Protein AF-A0A1D6MR73-F1 (afdb_monomer_lite)

Structure (mmCIF, N/CA/C/O backbone):
data_AF-A0A1D6MR73-F1
#
_entry.id   AF-A0A1D6MR73-F1
#
loop_
_atom_site.group_PDB
_atom_site.id
_atom_site.type_symbol
_atom_site.label_atom_id
_atom_site.label_alt_id
_atom_site.label_comp_id
_atom_site.label_asym_id
_atom_site.label_entity_id
_atom_site.label_seq_id
_atom_site.pdbx_PDB_ins_code
_atom_site.Cartn_x
_atom_site.Cartn_y
_atom_site.Cartn_z
_atom_site.occupancy
_atom_site.B_iso_or_equiv
_atom_site.auth_seq_id
_atom_site.auth_comp_id
_atom_site.auth_asym_id
_atom_site.auth_atom_id
_atom_site.pdbx_PDB_model_num
ATOM 1 N N . MET A 1 1 ? 5.081 13.825 4.886 1.00 38.56 1 MET A N 1
ATOM 2 C CA . MET A 1 1 ? 6.113 14.122 3.863 1.00 38.56 1 MET A CA 1
ATOM 3 C C . MET A 1 1 ? 7.500 14.008 4.479 1.00 38.56 1 MET A C 1
ATOM 5 O O . MET A 1 1 ? 7.941 14.925 5.162 1.00 38.56 1 MET A O 1
ATOM 9 N N . ALA A 1 2 ? 8.163 12.865 4.293 1.00 36.09 2 ALA A N 1
ATOM 10 C CA . ALA A 1 2 ? 9.578 12.736 4.625 1.00 36.09 2 ALA A CA 1
ATOM 11 C C . ALA A 1 2 ? 10.371 13.772 3.813 1.00 36.09 2 ALA A C 1
ATOM 13 O O . ALA A 1 2 ? 10.127 13.937 2.616 1.00 36.09 2 ALA A O 1
ATOM 14 N N . SER A 1 3 ? 11.263 14.500 4.481 1.00 41.66 3 SER A N 1
ATOM 15 C CA . SER A 1 3 ? 12.204 15.428 3.859 1.00 41.66 3 SER A CA 1
ATOM 16 C C . SER A 1 3 ? 12.906 14.757 2.674 1.00 41.66 3 SER A C 1
ATOM 18 O O . SER A 1 3 ? 13.174 13.554 2.696 1.00 41.66 3 SER A O 1
ATOM 20 N N . GLY A 1 4 ? 13.179 15.532 1.624 1.00 46.44 4 GLY A N 1
ATOM 21 C CA . GLY A 1 4 ? 13.651 15.071 0.312 1.00 46.44 4 GLY A CA 1
ATOM 22 C C . GLY A 1 4 ? 14.990 14.318 0.265 1.00 46.44 4 GLY A C 1
ATOM 23 O O . GLY A 1 4 ? 15.513 14.148 -0.825 1.00 46.44 4 GLY A O 1
ATOM 24 N N . GLU A 1 5 ? 15.527 13.843 1.388 1.00 53.47 5 GLU A N 1
ATOM 25 C CA . GLU A 1 5 ? 16.815 13.146 1.511 1.00 53.47 5 GLU A CA 1
ATOM 26 C C . GLU A 1 5 ? 16.676 11.610 1.580 1.00 53.47 5 GLU A C 1
ATOM 28 O O . GLU A 1 5 ? 17.612 10.876 1.260 1.00 53.47 5 GLU A O 1
ATOM 33 N N . GLY A 1 6 ? 15.507 11.084 1.967 1.00 72.25 6 GLY A N 1
ATOM 34 C CA . GLY A 1 6 ? 15.346 9.645 2.232 1.00 72.25 6 GLY A CA 1
ATOM 35 C C . GLY A 1 6 ? 15.401 8.746 0.988 1.00 72.25 6 GLY A C 1
ATOM 36 O O . GLY A 1 6 ? 15.908 7.623 1.049 1.00 72.25 6 GLY A O 1
ATOM 37 N N . TRP A 1 7 ? 14.905 9.228 -0.155 1.00 77.88 7 TRP A N 1
ATOM 38 C CA . TRP A 1 7 ? 14.838 8.447 -1.397 1.00 77.88 7 TRP A CA 1
ATOM 39 C C . TRP A 1 7 ? 16.198 8.299 -2.074 1.00 77.88 7 TRP A C 1
ATOM 41 O O . TRP A 1 7 ? 16.494 7.211 -2.559 1.00 77.88 7 TRP A O 1
ATOM 51 N N . GLU A 1 8 ? 17.066 9.313 -2.026 1.00 78.31 8 GLU A N 1
ATOM 52 C CA . GLU A 1 8 ? 18.428 9.200 -2.561 1.00 78.31 8 GLU A CA 1
ATOM 53 C C . GLU A 1 8 ? 19.224 8.118 -1.832 1.00 78.31 8 GLU A C 1
ATOM 55 O O . GLU A 1 8 ? 19.910 7.310 -2.458 1.00 78.31 8 GLU A O 1
ATOM 60 N N . ALA A 1 9 ? 19.120 8.076 -0.501 1.00 82.12 9 ALA A N 1
ATOM 61 C CA . ALA A 1 9 ? 19.766 7.054 0.312 1.00 82.12 9 ALA A CA 1
ATOM 62 C C . ALA A 1 9 ? 19.205 5.656 0.015 1.00 82.12 9 ALA A C 1
ATOM 64 O O . ALA A 1 9 ? 19.973 4.701 -0.107 1.00 82.12 9 ALA A O 1
ATOM 65 N N . ALA A 1 10 ? 17.884 5.532 -0.152 1.00 82.94 10 ALA A N 1
ATOM 66 C CA . ALA A 1 10 ? 17.251 4.268 -0.512 1.00 82.94 10 ALA A CA 1
ATOM 67 C C . ALA A 1 10 ? 17.705 3.776 -1.894 1.00 82.94 10 ALA A C 1
ATOM 69 O O . ALA A 1 10 ? 18.123 2.629 -2.028 1.00 82.94 10 ALA A O 1
ATOM 70 N N . VAL A 1 11 ? 17.696 4.649 -2.902 1.00 82.38 11 VAL A N 1
ATOM 71 C CA . VAL A 1 11 ? 18.126 4.325 -4.270 1.00 82.38 11 VAL A CA 1
ATOM 72 C C . VAL A 1 11 ? 19.608 3.990 -4.303 1.00 82.38 11 VAL A C 1
ATOM 74 O O . VAL A 1 11 ? 19.979 2.949 -4.835 1.00 82.38 11 VAL A O 1
ATOM 77 N N . ARG A 1 12 ? 20.467 4.788 -3.662 1.00 80.88 12 ARG A N 1
ATOM 78 C CA . ARG A 1 12 ? 21.903 4.492 -3.574 1.00 80.88 12 ARG A CA 1
ATOM 79 C C . ARG A 1 12 ? 22.172 3.169 -2.870 1.00 80.88 12 ARG A C 1
ATOM 81 O O . ARG A 1 12 ? 23.115 2.486 -3.230 1.00 80.88 12 ARG A O 1
ATOM 88 N N . ALA A 1 13 ? 21.369 2.777 -1.895 1.00 83.38 13 ALA A N 1
ATOM 89 C CA . ALA A 1 13 ? 21.591 1.516 -1.210 1.00 83.38 13 ALA A CA 1
ATOM 90 C C . ALA A 1 13 ? 21.051 0.294 -1.977 1.00 83.38 13 ALA A C 1
ATOM 92 O O . ALA A 1 13 ? 21.607 -0.791 -1.837 1.00 83.38 13 ALA A O 1
ATOM 93 N N . GLU A 1 14 ? 20.015 0.459 -2.804 1.00 84.06 14 GLU A N 1
ATOM 94 C CA . GLU A 1 14 ? 19.527 -0.601 -3.701 1.00 84.06 14 GLU A CA 1
ATOM 95 C C . GLU A 1 14 ? 20.356 -0.724 -4.985 1.00 84.06 14 GLU A C 1
ATOM 97 O O . GLU A 1 14 ? 20.460 -1.810 -5.555 1.00 84.06 14 GLU A O 1
ATOM 102 N N . VAL A 1 15 ? 20.947 0.380 -5.451 1.00 76.00 15 VAL A N 1
ATOM 103 C CA . VAL A 1 15 ? 21.699 0.424 -6.710 1.00 76.00 15 VAL A CA 1
ATOM 104 C C . VAL A 1 15 ? 23.217 0.440 -6.510 1.00 76.00 15 VAL A C 1
ATOM 106 O O . VAL A 1 15 ? 23.939 -0.118 -7.326 1.00 76.00 15 VAL A O 1
ATOM 109 N N . GLY A 1 16 ? 23.723 0.998 -5.410 1.00 60.69 16 GLY A N 1
ATOM 110 C CA . GLY A 1 16 ? 25.154 1.099 -5.077 1.00 60.69 16 GLY A CA 1
ATOM 111 C C . GLY A 1 16 ? 25.838 -0.232 -4.757 1.00 60.69 16 GLY A C 1
ATOM 112 O O . GLY A 1 16 ? 27.043 -0.269 -4.536 1.00 60.69 16 GLY A O 1
ATOM 113 N N . ALA A 1 17 ? 25.101 -1.344 -4.797 1.00 56.25 17 ALA A N 1
ATOM 114 C CA . ALA A 1 17 ? 25.689 -2.673 -4.934 1.00 56.25 17 ALA A CA 1
ATOM 115 C C . ALA A 1 17 ? 26.241 -2.936 -6.355 1.00 56.25 17 ALA A C 1
ATOM 117 O O . ALA A 1 17 ? 26.875 -3.966 -6.580 1.00 56.25 17 ALA A O 1
ATOM 118 N N . VAL A 1 18 ? 26.001 -2.040 -7.322 1.00 58.09 18 VAL A N 1
ATOM 119 C CA . VAL A 1 18 ? 26.356 -2.226 -8.730 1.00 58.09 18 VAL A CA 1
ATOM 120 C C . VAL A 1 18 ? 27.246 -1.084 -9.235 1.00 58.09 18 VAL A C 1
ATOM 122 O O . VAL A 1 18 ? 26.826 0.066 -9.330 1.00 58.09 18 VAL A O 1
ATOM 125 N N . ALA A 1 19 ? 28.484 -1.427 -9.603 1.00 61.34 19 ALA A N 1
ATOM 126 C CA . ALA A 1 19 ? 29.561 -0.486 -9.938 1.00 61.34 19 ALA A CA 1
ATOM 127 C C . ALA A 1 19 ? 29.253 0.499 -11.089 1.00 61.34 19 ALA A C 1
ATOM 129 O O . ALA A 1 19 ? 29.906 1.531 -11.197 1.00 61.34 19 ALA A O 1
ATOM 130 N N . TRP A 1 20 ? 28.261 0.214 -11.940 1.00 69.25 20 TRP A N 1
ATOM 131 C CA . TRP A 1 20 ? 27.930 1.053 -13.098 1.00 69.25 20 TRP A CA 1
ATOM 132 C C . TRP A 1 20 ? 27.131 2.322 -12.756 1.00 69.25 20 TRP A C 1
ATOM 134 O O . TRP A 1 20 ? 27.053 3.211 -13.594 1.00 69.25 20 TRP A O 1
ATOM 144 N N . TRP A 1 21 ? 26.515 2.427 -11.570 1.00 71.88 21 TRP A N 1
ATOM 145 C CA . TRP A 1 21 ? 25.621 3.553 -11.236 1.00 71.88 21 TRP A CA 1
ATOM 146 C C . TRP A 1 21 ? 26.352 4.884 -11.063 1.00 71.88 21 TRP A C 1
ATOM 148 O O . TRP A 1 21 ? 25.858 5.932 -11.487 1.00 71.88 21 TRP A O 1
ATOM 158 N N . ASP A 1 22 ? 27.548 4.832 -10.480 1.00 69.75 22 ASP A N 1
ATOM 159 C CA . ASP A 1 22 ? 28.392 6.010 -10.299 1.00 69.75 22 ASP A CA 1
ATOM 160 C C . ASP A 1 22 ? 29.272 6.281 -11.533 1.00 69.75 22 ASP A C 1
ATOM 162 O O . ASP A 1 22 ? 29.610 7.439 -11.793 1.00 69.75 22 ASP A O 1
ATOM 166 N N . ASP A 1 23 ? 29.536 5.257 -12.357 1.00 74.00 23 ASP A N 1
ATOM 167 C CA . ASP A 1 23 ? 30.299 5.355 -13.606 1.00 74.00 23 ASP A CA 1
ATOM 168 C C . ASP A 1 23 ? 29.483 6.011 -14.738 1.00 74.00 23 ASP A C 1
ATOM 170 O O . ASP A 1 23 ? 28.695 5.374 -15.448 1.00 74.00 23 ASP A O 1
ATOM 174 N N . LEU A 1 24 ? 29.703 7.321 -14.901 1.00 65.94 24 LEU A N 1
ATOM 175 C CA . LEU A 1 24 ? 29.106 8.186 -15.926 1.00 65.94 24 LEU A CA 1
ATOM 176 C C . LEU A 1 24 ? 29.345 7.702 -17.366 1.00 65.94 24 LEU A C 1
ATOM 178 O O . LEU A 1 24 ? 28.511 7.978 -18.232 1.00 65.94 24 LEU A O 1
ATOM 182 N N . ASP A 1 25 ? 30.433 6.974 -17.622 1.00 68.00 25 ASP A N 1
ATOM 183 C CA . ASP A 1 25 ? 30.843 6.583 -18.972 1.00 68.00 25 ASP A CA 1
ATOM 184 C C . ASP A 1 25 ? 30.503 5.134 -19.323 1.00 68.00 25 ASP A C 1
ATOM 186 O O . ASP A 1 25 ? 30.729 4.700 -20.462 1.00 68.00 25 ASP A O 1
ATOM 190 N N . SER A 1 26 ? 29.887 4.394 -18.400 1.00 75.94 26 SER A N 1
ATOM 191 C CA . SER A 1 26 ? 29.513 3.007 -18.650 1.00 75.94 26 SER A CA 1
ATOM 192 C C . SER A 1 26 ? 28.444 2.895 -19.751 1.00 75.94 26 SER A C 1
ATOM 194 O O . SER A 1 26 ? 27.415 3.583 -19.782 1.00 75.94 26 SER A O 1
ATOM 196 N N . ALA A 1 27 ? 28.690 2.003 -20.715 1.00 73.06 27 ALA A N 1
ATOM 197 C CA . ALA A 1 27 ? 27.746 1.725 -21.799 1.00 73.06 27 ALA A CA 1
ATOM 198 C C . ALA A 1 27 ? 26.418 1.156 -21.268 1.00 73.06 27 ALA A C 1
ATOM 200 O O . ALA A 1 27 ? 25.355 1.496 -21.793 1.00 73.06 27 ALA A O 1
ATOM 201 N N . ASP A 1 28 ? 26.484 0.370 -20.192 1.00 70.50 28 ASP A N 1
ATOM 202 C CA . ASP A 1 28 ? 25.327 -0.212 -19.514 1.00 70.50 28 ASP A CA 1
ATOM 203 C C . ASP A 1 28 ? 24.420 0.858 -18.894 1.00 70.50 28 ASP A C 1
ATOM 205 O O . ASP A 1 28 ? 23.197 0.773 -19.038 1.00 70.50 28 ASP A O 1
ATOM 209 N N . LEU A 1 29 ? 24.985 1.907 -18.279 1.00 72.06 29 LEU A N 1
ATOM 210 C CA . LEU A 1 29 ? 24.205 3.035 -17.760 1.00 72.06 29 LEU A CA 1
ATOM 211 C C . LEU A 1 29 ? 23.474 3.751 -18.893 1.00 72.06 29 LEU A C 1
ATOM 213 O O . LEU A 1 29 ? 22.259 3.952 -18.829 1.00 72.06 29 LEU A O 1
ATOM 217 N N . ARG A 1 30 ? 24.197 4.083 -19.970 1.00 72.81 30 ARG A N 1
ATOM 218 C CA . ARG A 1 30 ? 23.606 4.745 -21.142 1.00 72.81 30 ARG A CA 1
ATOM 219 C C . ARG A 1 30 ? 22.508 3.902 -21.781 1.00 72.81 30 ARG A C 1
ATOM 221 O O . ARG A 1 30 ? 21.526 4.463 -22.251 1.00 72.81 30 ARG A O 1
ATOM 228 N N . ALA A 1 31 ? 22.644 2.579 -21.806 1.00 75.38 31 ALA A N 1
ATOM 229 C CA . ALA A 1 31 ? 21.605 1.690 -22.316 1.00 75.38 31 ALA A CA 1
ATOM 230 C C . ALA A 1 31 ? 20.356 1.678 -21.418 1.00 75.38 31 ALA A C 1
ATOM 232 O O . ALA A 1 31 ? 19.242 1.706 -21.934 1.00 75.38 31 ALA A O 1
ATOM 233 N N . ARG A 1 32 ? 20.526 1.688 -20.089 1.00 76.12 32 ARG A N 1
ATOM 234 C CA . ARG A 1 32 ? 19.421 1.630 -19.113 1.00 76.12 32 ARG A CA 1
ATOM 235 C C . ARG A 1 32 ? 18.651 2.941 -18.962 1.00 76.12 32 ARG A C 1
ATOM 237 O O . ARG A 1 32 ? 17.483 2.887 -18.604 1.00 76.12 32 ARG A O 1
ATOM 244 N N . PHE A 1 33 ? 19.286 4.085 -19.224 1.00 79.62 33 PHE A N 1
ATOM 245 C CA . PHE A 1 33 ? 18.661 5.416 -19.152 1.00 79.62 33 PHE A CA 1
ATOM 246 C C . PHE A 1 33 ? 18.033 5.874 -20.479 1.00 79.62 33 PHE A C 1
ATOM 248 O O . PHE A 1 33 ? 17.347 6.898 -20.516 1.00 79.62 33 PHE A O 1
ATOM 255 N N . LYS A 1 34 ? 18.244 5.129 -21.572 1.00 80.00 34 LYS A N 1
ATOM 256 C CA . LYS A 1 34 ? 17.599 5.391 -22.864 1.00 80.00 34 LYS A CA 1
ATOM 257 C C . LYS A 1 34 ? 16.118 5.038 -22.822 1.00 80.00 34 LYS A C 1
ATOM 259 O O . LYS A 1 34 ? 15.713 4.087 -22.164 1.00 80.00 34 LYS A O 1
ATOM 264 N N . ALA A 1 35 ? 15.324 5.781 -23.588 1.00 80.00 35 ALA A N 1
ATOM 265 C CA . ALA A 1 35 ? 13.936 5.426 -23.837 1.00 80.00 35 ALA A CA 1
ATOM 266 C C . ALA A 1 35 ? 13.858 4.083 -24.575 1.00 80.00 35 ALA A C 1
ATOM 268 O O . ALA A 1 35 ? 14.710 3.776 -25.417 1.00 80.00 35 ALA A O 1
ATOM 269 N N . PHE A 1 36 ? 12.815 3.303 -24.295 1.00 81.19 36 PHE A N 1
ATOM 270 C CA . PHE A 1 36 ? 12.498 2.160 -25.140 1.00 81.19 36 PHE A CA 1
ATOM 271 C C . PHE A 1 36 ? 12.045 2.649 -26.518 1.00 81.19 36 PHE A C 1
ATOM 273 O O . PHE A 1 36 ? 11.366 3.669 -26.642 1.00 81.19 36 PHE A O 1
ATOM 280 N N . THR A 1 37 ? 12.446 1.925 -27.558 1.00 71.62 37 THR A N 1
ATOM 281 C CA . THR A 1 37 ? 12.118 2.237 -28.956 1.00 71.62 37 THR A CA 1
ATOM 282 C C . THR A 1 37 ? 11.388 1.050 -29.576 1.00 71.62 37 THR A C 1
ATOM 284 O O . THR A 1 37 ? 11.571 -0.075 -29.115 1.00 71.62 37 THR A O 1
ATOM 287 N N . GLY A 1 38 ? 10.564 1.292 -30.599 1.00 73.69 38 GLY A N 1
ATOM 288 C CA . GLY A 1 38 ? 9.772 0.240 -31.248 1.00 73.69 38 GLY A CA 1
ATOM 289 C C . GLY A 1 38 ? 8.467 -0.099 -30.519 1.00 73.69 38 GLY A C 1
ATOM 290 O O . GLY A 1 38 ? 8.019 0.643 -29.638 1.00 73.69 38 GLY A O 1
ATOM 291 N N . GLN A 1 39 ? 7.826 -1.199 -30.923 1.00 71.50 39 GLN A N 1
ATOM 292 C CA . GLN A 1 39 ? 6.606 -1.695 -30.282 1.00 71.50 39 GLN A CA 1
ATOM 293 C C . GLN A 1 39 ? 6.938 -2.371 -28.942 1.00 71.50 39 GLN A C 1
ATOM 295 O O . GLN A 1 39 ? 8.077 -2.761 -28.702 1.00 71.50 39 GLN A O 1
ATOM 300 N N . ARG A 1 40 ? 5.941 -2.548 -28.061 1.00 71.06 40 ARG A N 1
ATOM 301 C CA . ARG A 1 40 ? 6.112 -3.196 -26.739 1.00 71.06 40 ARG A CA 1
ATOM 302 C C . ARG A 1 40 ? 6.792 -4.574 -26.829 1.00 71.06 40 ARG A C 1
ATOM 304 O O . ARG A 1 40 ? 7.560 -4.931 -25.944 1.00 71.06 40 ARG A O 1
ATOM 311 N N . SER A 1 41 ? 6.546 -5.329 -27.904 1.00 73.06 41 SER A N 1
ATOM 312 C CA . SER A 1 41 ? 7.191 -6.624 -28.186 1.00 73.06 41 SER A CA 1
ATOM 313 C C . SER A 1 41 ? 8.705 -6.538 -28.362 1.00 73.06 41 SER A C 1
ATOM 315 O O . SER A 1 41 ? 9.405 -7.519 -28.126 1.00 73.06 41 SER A O 1
ATOM 317 N N . ASP A 1 42 ? 9.199 -5.373 -28.770 1.00 77.62 42 ASP A N 1
ATOM 318 C CA . ASP A 1 42 ? 10.588 -5.151 -29.165 1.00 77.62 42 ASP A CA 1
ATOM 319 C C . ASP A 1 42 ? 11.429 -4.645 -27.983 1.00 77.62 42 ASP A C 1
ATOM 321 O O . ASP A 1 42 ? 12.646 -4.474 -28.091 1.00 77.62 42 ASP A O 1
ATOM 325 N N . TRP A 1 43 ? 10.790 -4.379 -26.839 1.00 82.62 43 TRP A N 1
ATOM 326 C CA . TRP A 1 43 ? 11.462 -3.833 -25.671 1.00 82.62 43 TRP A CA 1
ATOM 327 C C . TRP A 1 43 ? 12.379 -4.877 -25.016 1.00 82.62 43 TRP A C 1
ATOM 329 O O . TRP A 1 43 ? 11.975 -6.030 -24.830 1.00 82.62 43 TRP A O 1
ATOM 339 N N . PRO A 1 44 ? 13.602 -4.496 -24.595 1.00 81.62 44 PRO A N 1
ATOM 340 C CA . PRO A 1 44 ? 14.521 -5.422 -23.942 1.00 81.62 44 PRO A CA 1
ATOM 341 C C . PRO A 1 44 ? 13.971 -5.882 -22.584 1.00 81.62 44 PRO A C 1
ATOM 343 O O . PRO A 1 44 ? 14.080 -5.171 -21.582 1.00 81.62 44 PRO A O 1
ATOM 346 N N . GLN A 1 45 ? 13.419 -7.097 -22.539 1.00 84.44 45 GLN A N 1
ATOM 347 C CA . GLN A 1 45 ? 12.806 -7.679 -21.337 1.00 84.44 45 GLN A CA 1
ATOM 348 C C . GLN A 1 45 ? 13.697 -7.618 -20.081 1.00 84.44 45 GLN A C 1
ATOM 350 O O . GLN A 1 45 ? 13.198 -7.210 -19.031 1.00 84.44 45 GLN A O 1
ATOM 355 N N . PRO A 1 46 ? 15.017 -7.907 -20.144 1.00 84.94 46 PRO A N 1
ATOM 356 C CA . PRO A 1 46 ? 15.883 -7.790 -18.969 1.00 84.94 46 PRO A CA 1
ATOM 357 C C . PRO A 1 46 ? 15.951 -6.368 -18.395 1.00 84.94 46 PRO A C 1
ATOM 359 O O . PRO A 1 46 ? 16.062 -6.193 -17.183 1.00 84.94 46 PRO A O 1
ATOM 362 N N . THR A 1 47 ? 15.873 -5.342 -19.248 1.00 83.69 47 THR A N 1
ATOM 363 C CA . THR A 1 47 ? 15.906 -3.935 -18.825 1.00 83.69 47 THR A CA 1
ATOM 364 C C . THR A 1 47 ? 14.578 -3.523 -18.202 1.00 83.69 47 THR A C 1
ATOM 366 O O . THR A 1 47 ? 14.575 -2.841 -17.179 1.00 83.69 47 THR A O 1
ATOM 369 N N . VAL A 1 48 ? 13.458 -3.963 -18.780 1.00 86.94 48 VAL A N 1
ATOM 370 C CA . VAL A 1 48 ? 12.118 -3.714 -18.231 1.00 86.94 48 VAL A CA 1
ATOM 371 C C . VAL A 1 48 ? 11.992 -4.336 -16.839 1.00 86.94 48 VAL A C 1
ATOM 373 O O . VAL A 1 48 ? 11.677 -3.623 -15.888 1.00 86.94 48 VAL A O 1
ATOM 376 N N . LEU A 1 49 ? 12.304 -5.629 -16.693 1.00 89.62 49 LEU A N 1
ATOM 377 C CA . LEU A 1 49 ? 12.239 -6.338 -15.407 1.00 89.62 49 LEU A CA 1
ATOM 378 C C . LEU A 1 49 ? 13.158 -5.710 -14.358 1.00 89.62 49 LEU A C 1
ATOM 380 O O . LEU A 1 49 ? 12.730 -5.470 -13.233 1.00 89.62 49 LEU A O 1
ATOM 384 N N . PHE A 1 50 ? 14.386 -5.353 -14.745 1.00 89.19 50 PHE A N 1
ATOM 385 C CA . PHE A 1 50 ? 15.312 -4.656 -13.854 1.00 89.19 50 PHE A CA 1
ATOM 386 C C . PHE A 1 50 ? 14.691 -3.392 -13.244 1.00 89.19 50 PHE A C 1
ATOM 388 O O . PHE A 1 50 ? 14.779 -3.193 -12.031 1.00 89.19 50 PHE A O 1
ATOM 395 N N . TRP A 1 51 ? 14.069 -2.545 -14.071 1.00 90.62 51 TRP A N 1
ATOM 396 C CA . TRP A 1 51 ? 13.462 -1.301 -13.600 1.00 90.62 51 TRP A CA 1
ATOM 397 C C . TRP A 1 51 ? 12.221 -1.550 -12.743 1.00 90.62 51 TRP A C 1
ATOM 399 O O . TRP A 1 51 ? 12.076 -0.892 -11.713 1.00 90.62 51 TRP A O 1
ATOM 409 N N . LYS A 1 52 ? 11.372 -2.521 -13.107 1.00 92.81 52 LYS A N 1
ATOM 410 C CA . LYS A 1 52 ? 10.221 -2.935 -12.284 1.00 92.81 52 LYS A CA 1
ATOM 411 C C . LYS A 1 52 ? 10.657 -3.370 -10.887 1.00 92.81 52 LYS A C 1
ATOM 413 O O . LYS A 1 52 ? 10.140 -2.871 -9.886 1.00 92.81 52 LYS A O 1
ATOM 418 N N . ASP A 1 53 ? 11.654 -4.247 -10.813 1.00 91.94 53 ASP A N 1
ATOM 419 C CA . ASP A 1 53 ? 12.142 -4.759 -9.536 1.00 91.94 53 ASP A CA 1
ATOM 420 C C . ASP A 1 53 ? 12.820 -3.663 -8.714 1.00 91.94 53 ASP A C 1
ATOM 422 O O . ASP A 1 53 ? 12.647 -3.598 -7.496 1.00 91.94 53 ASP A O 1
ATOM 426 N N . LEU A 1 54 ? 13.593 -2.788 -9.365 1.00 91.06 54 LEU A N 1
ATOM 427 C CA . LEU A 1 54 ? 14.254 -1.678 -8.690 1.00 91.06 54 LEU A CA 1
ATOM 428 C C . LEU A 1 54 ? 13.236 -0.703 -8.088 1.00 91.06 54 LEU A C 1
ATOM 430 O O . LEU A 1 54 ? 13.388 -0.321 -6.928 1.00 91.06 54 LEU A O 1
ATOM 434 N N . LEU A 1 55 ? 12.183 -0.353 -8.831 1.00 92.81 55 LEU A N 1
ATOM 435 C CA . LEU A 1 55 ? 11.082 0.481 -8.341 1.00 92.81 55 LEU A CA 1
ATOM 436 C C . LEU A 1 55 ? 10.466 -0.099 -7.065 1.00 92.81 55 LEU A C 1
ATOM 438 O O . LEU A 1 55 ? 10.347 0.604 -6.059 1.00 92.81 55 LEU A O 1
ATOM 442 N N . LEU A 1 56 ? 10.134 -1.392 -7.082 1.00 93.06 56 LEU A N 1
ATOM 443 C CA . LEU A 1 56 ? 9.535 -2.074 -5.935 1.00 93.06 56 LEU A CA 1
ATOM 444 C C . LEU A 1 56 ? 10.497 -2.167 -4.748 1.00 93.06 56 LEU A C 1
ATOM 446 O O . LEU A 1 56 ? 10.077 -1.964 -3.610 1.00 93.06 56 LEU A O 1
ATOM 450 N N . ARG A 1 57 ? 11.787 -2.445 -4.977 1.00 92.06 57 ARG A N 1
ATOM 451 C CA . ARG A 1 57 ? 12.794 -2.485 -3.903 1.00 92.06 57 ARG A CA 1
ATOM 452 C C . ARG A 1 57 ? 12.980 -1.125 -3.235 1.00 92.06 57 ARG A C 1
ATOM 454 O O . ARG A 1 57 ? 12.967 -1.051 -2.007 1.00 92.06 57 ARG A O 1
ATOM 461 N N . VAL A 1 58 ? 13.085 -0.057 -4.023 1.00 91.06 58 VAL A N 1
ATOM 462 C CA . VAL A 1 58 ? 13.217 1.315 -3.511 1.00 91.06 58 VAL A CA 1
ATOM 463 C C . VAL A 1 58 ? 11.982 1.704 -2.702 1.00 91.06 58 VAL A C 1
ATOM 465 O O . VAL A 1 58 ? 12.112 2.135 -1.556 1.00 91.06 58 VAL A O 1
ATOM 468 N N . ALA A 1 59 ? 10.784 1.482 -3.245 1.00 91.44 59 ALA A N 1
ATOM 469 C CA . ALA A 1 59 ? 9.534 1.770 -2.548 1.00 91.44 59 ALA A CA 1
ATOM 470 C C . ALA A 1 59 ? 9.397 0.957 -1.242 1.00 91.44 59 ALA A C 1
ATOM 472 O O . ALA A 1 59 ? 9.057 1.515 -0.195 1.00 91.44 59 ALA A O 1
ATOM 473 N N . ARG A 1 60 ? 9.772 -0.332 -1.257 1.00 91.56 60 ARG A N 1
ATOM 474 C CA . ARG A 1 60 ? 9.804 -1.193 -0.062 1.00 91.56 60 ARG A CA 1
ATOM 475 C C . ARG A 1 60 ? 10.736 -0.645 1.016 1.00 91.56 60 ARG A C 1
ATOM 477 O O . ARG A 1 60 ? 10.357 -0.607 2.187 1.00 91.56 60 ARG A O 1
ATOM 484 N N . ARG A 1 61 ? 11.930 -0.188 0.633 1.00 90.50 61 ARG A N 1
ATOM 485 C CA . ARG A 1 61 ? 12.920 0.391 1.552 1.00 90.50 61 ARG A CA 1
ATOM 486 C C . ARG A 1 61 ? 12.459 1.712 2.154 1.00 90.50 61 ARG A C 1
ATOM 488 O O . ARG A 1 61 ? 12.671 1.950 3.339 1.00 90.50 61 ARG A O 1
ATOM 495 N N . LEU A 1 62 ? 11.774 2.525 1.357 1.00 88.06 62 LEU A N 1
ATOM 496 C CA . LEU A 1 62 ? 11.106 3.741 1.817 1.00 88.06 62 LEU A CA 1
ATOM 497 C C . LEU A 1 62 ? 9.868 3.461 2.673 1.00 88.06 62 LEU A C 1
ATOM 499 O O . LEU A 1 62 ? 9.351 4.374 3.308 1.00 88.06 62 LEU A O 1
ATOM 503 N N . ARG A 1 63 ? 9.419 2.201 2.724 1.00 88.62 63 ARG A N 1
ATOM 504 C CA . ARG A 1 63 ? 8.201 1.754 3.406 1.00 88.62 63 ARG A CA 1
ATOM 505 C C . ARG A 1 63 ? 6.938 2.451 2.890 1.00 88.62 63 ARG A C 1
ATOM 507 O O . ARG A 1 63 ? 5.958 2.497 3.629 1.00 88.62 63 ARG A O 1
ATOM 514 N N . VAL A 1 64 ? 6.955 2.922 1.643 1.00 90.44 64 VAL A N 1
ATOM 515 C CA . VAL A 1 64 ? 5.819 3.595 1.001 1.00 90.44 64 VAL A CA 1
ATOM 516 C C . VAL A 1 64 ? 5.025 2.622 0.137 1.00 90.44 64 VAL A C 1
ATOM 518 O O . VAL A 1 64 ? 5.599 1.754 -0.520 1.00 90.44 64 VAL A O 1
ATOM 521 N N . CYS A 1 65 ? 3.704 2.768 0.126 1.00 91.00 65 CYS A N 1
ATOM 522 C CA . CYS A 1 65 ? 2.797 1.995 -0.732 1.00 91.00 65 CYS A CA 1
ATOM 523 C C . CYS A 1 65 ? 2.319 2.798 -1.947 1.00 91.00 65 CYS A C 1
ATOM 525 O O . CYS A 1 65 ? 1.811 2.218 -2.912 1.00 91.00 65 CYS A O 1
ATOM 527 N N . SER A 1 66 ? 2.493 4.118 -1.915 1.00 91.81 66 SER A N 1
ATOM 528 C CA . SER A 1 66 ? 2.112 5.014 -2.994 1.00 91.81 66 SER A CA 1
ATOM 529 C C . SER A 1 66 ? 3.122 6.136 -3.219 1.00 91.81 66 SER A C 1
ATOM 531 O O . SER A 1 66 ? 3.898 6.495 -2.334 1.00 91.81 66 SER A O 1
ATOM 533 N N . ALA A 1 67 ? 3.141 6.675 -4.437 1.00 91.19 67 ALA A N 1
ATOM 534 C CA . ALA A 1 67 ? 3.972 7.821 -4.788 1.00 91.19 67 ALA A CA 1
ATOM 535 C C . ALA A 1 67 ? 3.380 8.594 -5.979 1.00 91.19 67 ALA A C 1
ATOM 537 O O . ALA A 1 67 ? 2.809 7.977 -6.882 1.00 91.19 67 ALA A O 1
ATOM 538 N N . PRO A 1 68 ? 3.538 9.928 -6.043 1.00 90.44 68 PRO A N 1
ATOM 539 C CA . PRO A 1 68 ? 3.213 10.687 -7.247 1.00 90.44 68 PRO A CA 1
ATOM 540 C C . PRO A 1 68 ? 4.056 10.222 -8.439 1.00 90.44 68 PRO A C 1
ATOM 542 O O . PRO A 1 68 ? 5.273 10.062 -8.314 1.00 90.44 68 PRO A O 1
ATOM 545 N N . ALA A 1 69 ? 3.432 10.046 -9.605 1.00 89.50 69 ALA A N 1
ATOM 546 C CA . ALA A 1 69 ? 4.110 9.552 -10.801 1.00 89.50 69 ALA A CA 1
ATOM 547 C C . ALA A 1 69 ? 5.302 10.431 -11.197 1.00 89.50 69 ALA A C 1
ATOM 549 O O . ALA A 1 69 ? 6.383 9.908 -11.474 1.00 89.50 69 ALA A O 1
ATOM 550 N N . HIS A 1 70 ? 5.147 11.759 -11.140 1.00 86.31 70 HIS A N 1
ATOM 551 C CA . HIS A 1 70 ? 6.249 12.674 -11.428 1.00 86.31 70 HIS A CA 1
ATOM 552 C C . HIS A 1 70 ? 7.447 12.440 -10.499 1.00 86.31 70 HIS A C 1
ATOM 554 O O . HIS A 1 70 ? 8.550 12.290 -11.005 1.00 86.31 70 HIS A O 1
ATOM 560 N N . HIS A 1 71 ? 7.254 12.278 -9.184 1.00 88.38 71 HIS A N 1
ATOM 561 C CA . HIS A 1 71 ? 8.356 11.987 -8.257 1.00 88.38 71 HIS A CA 1
ATOM 562 C C . HIS A 1 71 ? 9.103 10.697 -8.611 1.00 88.38 71 HIS A C 1
ATOM 564 O O . HIS A 1 71 ? 10.331 10.668 -8.561 1.00 88.38 71 HIS A O 1
ATOM 570 N N . VAL A 1 72 ? 8.391 9.645 -9.012 1.00 89.06 72 VAL A N 1
ATOM 571 C CA . VAL A 1 72 ? 9.031 8.389 -9.423 1.00 89.06 72 VAL A CA 1
ATOM 572 C C . VAL A 1 72 ? 9.840 8.583 -10.710 1.00 89.06 72 VAL A C 1
ATOM 574 O O . VAL A 1 72 ? 10.970 8.110 -10.804 1.00 89.06 72 VAL A O 1
ATOM 577 N N . THR A 1 73 ? 9.293 9.307 -11.691 1.00 87.31 73 THR A N 1
ATOM 578 C CA . THR A 1 73 ? 9.942 9.506 -13.001 1.00 87.31 73 THR A CA 1
ATOM 579 C C . THR A 1 73 ? 11.075 10.531 -13.002 1.00 87.31 73 THR A C 1
ATOM 581 O O . THR A 1 73 ? 12.013 10.386 -13.783 1.00 87.31 73 THR A O 1
ATOM 584 N N . SER A 1 74 ? 10.999 11.565 -12.160 1.00 82.56 74 SER A N 1
ATOM 585 C CA . SER A 1 74 ? 11.887 12.730 -12.233 1.00 82.56 74 SER A CA 1
ATOM 586 C C . SER A 1 74 ? 12.690 13.004 -10.968 1.00 82.56 74 SER A C 1
ATOM 588 O O . SER A 1 74 ? 13.666 13.738 -11.064 1.00 82.56 74 SER A O 1
ATOM 590 N N . ALA A 1 75 ? 12.320 12.438 -9.813 1.00 85.62 75 ALA A N 1
ATOM 591 C CA . ALA A 1 75 ? 13.064 12.620 -8.568 1.00 85.62 75 ALA A CA 1
ATOM 592 C C . ALA A 1 75 ? 13.836 11.352 -8.196 1.00 85.62 75 ALA A C 1
ATOM 594 O O . ALA A 1 75 ? 15.057 11.389 -8.191 1.00 85.62 75 ALA A O 1
ATOM 595 N N . TRP A 1 76 ? 13.157 10.215 -7.985 1.00 86.75 76 TRP A N 1
ATOM 596 C CA . TRP A 1 76 ? 13.756 9.001 -7.401 1.00 86.75 76 TRP A CA 1
ATO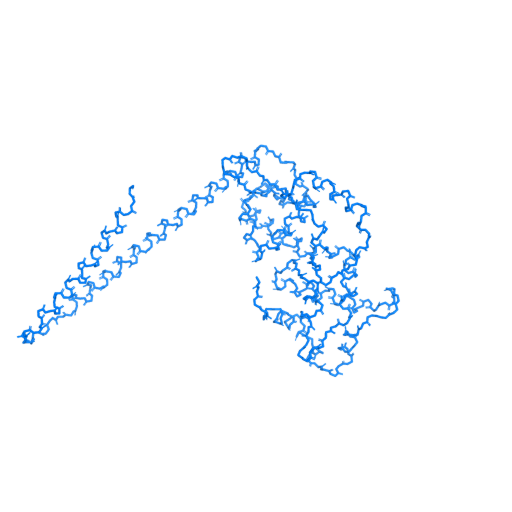M 597 C C . TRP A 1 76 ? 15.059 8.562 -8.072 1.00 86.75 76 TRP A C 1
ATOM 599 O O . TRP A 1 76 ? 16.011 8.180 -7.402 1.00 86.75 76 TRP A O 1
ATOM 609 N N . PHE A 1 77 ? 15.115 8.633 -9.398 1.00 85.69 77 PHE A N 1
ATOM 610 C CA . PHE A 1 77 ? 16.269 8.177 -10.174 1.00 85.69 77 PHE A CA 1
ATOM 611 C C . PHE A 1 77 ? 17.008 9.321 -10.870 1.00 85.69 77 PHE A C 1
ATOM 613 O O . PHE A 1 77 ? 17.771 9.076 -11.806 1.00 85.69 77 PHE A O 1
ATOM 620 N N . ALA A 1 78 ? 16.787 10.564 -10.433 1.00 82.56 78 ALA A N 1
ATOM 621 C CA . ALA A 1 78 ? 17.573 11.693 -10.899 1.00 82.56 78 ALA A CA 1
ATOM 622 C C . ALA A 1 78 ? 19.006 11.579 -10.383 1.00 82.56 78 ALA A C 1
ATOM 624 O O . ALA A 1 78 ? 19.250 11.407 -9.188 1.00 82.56 78 ALA A O 1
ATOM 625 N N . ARG A 1 79 ? 19.972 11.700 -11.292 1.00 76.38 79 ARG A N 1
ATOM 626 C CA . ARG A 1 79 ? 21.380 11.830 -10.915 1.00 76.38 79 ARG A CA 1
ATOM 627 C C . ARG A 1 79 ? 21.765 13.292 -10.683 1.00 76.38 79 ARG A C 1
ATOM 629 O O . ARG A 1 79 ? 21.176 14.191 -11.294 1.00 76.38 79 ARG A O 1
ATOM 636 N N . PRO A 1 80 ? 22.830 13.532 -9.892 1.00 66.38 80 PRO A N 1
ATOM 637 C CA . PRO A 1 80 ? 23.537 14.807 -9.903 1.00 66.38 80 PRO A CA 1
ATOM 638 C C . PRO A 1 80 ? 23.858 15.211 -11.350 1.00 66.38 80 PRO A C 1
ATOM 640 O O . PRO A 1 80 ? 24.435 14.426 -12.100 1.00 66.38 80 PRO A O 1
ATOM 643 N N . GLY A 1 81 ? 23.421 16.403 -11.762 1.00 65.25 81 GLY A N 1
ATOM 644 C CA . GLY A 1 81 ? 23.494 16.859 -13.158 1.00 65.25 81 GLY A CA 1
ATOM 645 C C . GLY A 1 81 ? 22.189 16.737 -13.959 1.00 65.25 81 GLY A C 1
ATOM 646 O O . GLY A 1 81 ? 22.176 17.095 -15.132 1.00 65.25 81 GLY A O 1
ATOM 647 N N . GLY A 1 82 ? 21.089 16.275 -13.349 1.00 69.88 82 GLY A N 1
ATOM 648 C CA . GLY A 1 82 ? 19.739 16.337 -13.932 1.00 69.88 82 GLY A CA 1
ATOM 649 C C . GLY A 1 82 ? 19.395 15.214 -14.915 1.00 69.88 82 GLY A C 1
ATOM 650 O O . GLY A 1 82 ? 18.380 15.292 -15.607 1.00 69.88 82 GLY A O 1
ATOM 651 N N . LEU A 1 83 ? 20.214 14.162 -14.988 1.00 73.69 83 LEU A N 1
ATOM 652 C CA . LEU A 1 83 ? 19.925 12.992 -15.818 1.00 73.69 83 LEU A CA 1
ATOM 653 C C . LEU A 1 83 ? 18.831 12.140 -15.170 1.00 73.69 83 LEU A C 1
ATOM 655 O O . LEU A 1 83 ? 18.985 11.695 -14.033 1.00 73.69 83 LEU A O 1
ATOM 659 N N . THR A 1 84 ? 17.757 11.882 -15.914 1.00 82.19 84 THR A N 1
ATOM 660 C CA . THR A 1 84 ? 16.637 11.020 -15.509 1.00 82.19 84 THR A CA 1
ATOM 661 C C . THR A 1 84 ? 16.471 9.873 -16.512 1.00 82.19 84 THR A C 1
ATOM 663 O O . THR A 1 84 ? 16.734 10.066 -17.705 1.00 82.19 84 THR A O 1
ATOM 666 N N . PRO A 1 85 ? 16.083 8.658 -16.080 1.00 84.12 85 PRO A N 1
ATOM 667 C CA . PRO A 1 85 ? 15.915 7.541 -17.001 1.00 84.12 85 PRO A CA 1
ATOM 668 C C . PRO A 1 85 ? 14.656 7.728 -17.851 1.00 84.12 85 PRO A C 1
ATOM 670 O O . PRO A 1 85 ? 13.533 7.739 -17.346 1.00 84.12 85 PRO A O 1
ATOM 673 N N . LEU A 1 86 ? 14.837 7.820 -19.168 1.00 86.25 86 LEU A N 1
ATOM 674 C CA . LEU A 1 86 ? 13.751 8.111 -20.109 1.00 86.25 86 LEU A CA 1
ATOM 675 C C . LEU A 1 86 ? 12.799 6.930 -20.338 1.00 86.25 86 LEU A C 1
ATOM 677 O O . LEU A 1 86 ? 11.767 7.106 -20.976 1.00 86.25 86 LEU A O 1
ATOM 681 N N . CYS A 1 87 ? 13.148 5.735 -19.858 1.00 86.75 87 CYS A N 1
ATOM 682 C CA . CYS A 1 87 ? 12.316 4.537 -19.951 1.00 86.75 87 CYS A CA 1
ATOM 683 C C . CYS A 1 87 ? 11.281 4.407 -18.824 1.00 86.75 87 CYS A C 1
ATOM 685 O O . CYS A 1 87 ? 10.400 3.555 -18.918 1.00 86.75 87 CYS A O 1
ATOM 687 N N . LEU A 1 88 ? 11.386 5.188 -17.739 1.00 88.69 88 LEU A N 1
ATOM 688 C CA . LEU A 1 88 ? 10.509 5.030 -16.572 1.00 88.69 88 LEU A CA 1
ATOM 689 C C . LEU A 1 88 ? 9.017 5.193 -16.889 1.00 88.69 88 LEU A C 1
ATOM 691 O O . LEU A 1 88 ? 8.248 4.366 -16.400 1.00 88.69 88 LEU A O 1
ATOM 695 N N . PRO A 1 89 ? 8.576 6.173 -17.703 1.00 88.38 89 PRO A N 1
ATOM 696 C CA . PRO A 1 89 ? 7.166 6.274 -18.073 1.00 88.38 89 PRO A CA 1
ATOM 697 C C . PRO A 1 89 ? 6.637 4.982 -18.710 1.00 88.38 89 PRO A C 1
ATOM 699 O O . PRO A 1 89 ? 5.603 4.469 -18.291 1.00 88.38 89 PRO A O 1
ATOM 702 N N . GLN A 1 90 ? 7.394 4.395 -19.641 1.00 87.75 90 GLN A N 1
ATOM 703 C CA . GLN A 1 90 ? 7.039 3.138 -20.300 1.00 87.75 90 GLN A CA 1
ATOM 704 C C . GLN A 1 90 ? 7.044 1.949 -19.330 1.00 87.75 90 GLN A C 1
ATOM 706 O O . GLN A 1 90 ? 6.171 1.090 -19.404 1.00 87.75 90 GLN A O 1
ATOM 711 N N . VAL A 1 91 ? 8.003 1.891 -18.397 1.00 90.00 91 VAL A N 1
ATOM 712 C CA . VAL A 1 91 ? 8.029 0.849 -17.353 1.00 90.00 91 VAL A CA 1
ATOM 713 C C . VAL A 1 91 ? 6.792 0.946 -16.459 1.00 90.00 91 VAL A C 1
ATOM 715 O O . VAL A 1 91 ? 6.205 -0.079 -16.123 1.00 90.00 91 VAL A O 1
ATOM 718 N N . LEU A 1 92 ? 6.372 2.154 -16.082 1.00 90.38 92 LEU A N 1
ATOM 719 C CA . LEU A 1 92 ? 5.183 2.359 -15.252 1.00 90.38 92 LEU A CA 1
ATOM 720 C C . LEU A 1 92 ? 3.894 1.991 -15.991 1.00 90.38 92 LEU A C 1
ATOM 722 O O . LEU A 1 92 ? 3.002 1.387 -15.394 1.00 90.38 92 LEU A O 1
ATOM 726 N N . GLU A 1 93 ? 3.801 2.305 -17.283 1.00 87.75 93 GLU A N 1
ATOM 727 C CA . GLU A 1 93 ? 2.706 1.833 -18.136 1.00 87.75 93 GLU A CA 1
ATOM 728 C C . GLU A 1 93 ? 2.670 0.305 -18.216 1.00 87.75 93 GLU A C 1
ATOM 730 O O . GLU A 1 93 ? 1.593 -0.284 -18.123 1.00 87.75 93 GLU A O 1
ATOM 735 N N . GLU A 1 94 ? 3.832 -0.341 -18.312 1.00 88.75 94 GLU A N 1
ATOM 736 C CA . GLU A 1 94 ? 3.947 -1.798 -18.308 1.00 88.75 94 GLU A CA 1
ATOM 737 C C . GLU A 1 94 ? 3.480 -2.400 -16.978 1.00 88.75 94 GLU A C 1
ATOM 739 O O . GLU A 1 94 ? 2.636 -3.291 -16.963 1.00 88.75 94 GLU A O 1
ATOM 744 N N . MET A 1 95 ? 3.975 -1.884 -15.848 1.00 91.12 95 MET A N 1
ATOM 745 C CA . MET A 1 95 ? 3.546 -2.325 -14.513 1.00 91.12 95 MET A CA 1
ATOM 746 C C . MET A 1 95 ? 2.042 -2.137 -14.308 1.00 91.12 95 MET A C 1
ATOM 748 O O . MET A 1 95 ? 1.386 -2.942 -13.652 1.00 91.12 95 MET A O 1
ATOM 752 N N . ARG A 1 96 ? 1.470 -1.077 -14.879 1.00 87.69 96 ARG A N 1
ATOM 753 C CA . ARG A 1 96 ? 0.031 -0.832 -14.849 1.00 87.69 96 ARG A CA 1
ATOM 754 C C . ARG A 1 96 ? -0.743 -1.808 -15.729 1.00 87.69 96 ARG A C 1
ATOM 756 O O . ARG A 1 96 ? -1.795 -2.282 -15.310 1.00 87.69 96 ARG A O 1
ATOM 763 N N . ALA A 1 97 ? -0.236 -2.116 -16.921 1.00 86.88 97 ALA A N 1
ATOM 764 C CA . ALA A 1 97 ? -0.836 -3.105 -17.813 1.00 86.88 97 ALA A CA 1
ATOM 765 C C . ALA A 1 97 ? -0.839 -4.509 -17.190 1.00 86.88 97 ALA A C 1
ATOM 767 O O . ALA A 1 97 ? -1.802 -5.251 -17.374 1.00 86.88 97 ALA A O 1
ATOM 768 N N . ASP A 1 98 ? 0.195 -4.833 -16.416 1.00 88.56 98 ASP A N 1
ATOM 769 C CA . ASP A 1 98 ? 0.321 -6.110 -15.708 1.00 88.56 98 ASP A CA 1
ATOM 770 C C . ASP A 1 98 ? -0.495 -6.148 -14.399 1.00 88.56 98 ASP A C 1
ATOM 772 O O . ASP A 1 98 ? -0.731 -7.213 -13.829 1.00 88.56 98 ASP A O 1
ATOM 776 N N . GLY A 1 99 ? -0.990 -4.992 -13.939 1.00 87.19 99 GLY A N 1
ATOM 777 C CA . GLY A 1 99 ? -1.770 -4.858 -12.706 1.00 87.19 99 GLY A CA 1
ATOM 778 C C . GLY A 1 99 ? -0.928 -4.780 -11.427 1.00 87.19 99 GLY A C 1
ATOM 779 O O . GLY A 1 99 ? -1.482 -4.881 -10.329 1.00 87.19 99 GLY A O 1
ATOM 780 N N . ASP A 1 100 ? 0.385 -4.578 -11.553 1.00 89.62 100 ASP A N 1
ATOM 781 C CA . ASP A 1 100 ? 1.314 -4.354 -10.439 1.00 89.62 100 ASP A CA 1
ATOM 782 C C . ASP A 1 100 ? 1.163 -2.944 -9.846 1.00 89.62 100 ASP A C 1
ATOM 784 O O . ASP A 1 100 ? 1.392 -2.731 -8.650 1.00 89.62 100 ASP A O 1
ATOM 788 N N . VAL A 1 101 ? 0.756 -1.978 -10.679 1.00 91.56 101 VAL A N 1
ATOM 789 C CA . VAL A 1 101 ? 0.512 -0.583 -10.291 1.00 91.56 101 VAL A CA 1
ATOM 790 C C . VAL A 1 101 ? -0.917 -0.165 -10.623 1.00 91.56 101 VAL A C 1
ATOM 792 O O . VAL A 1 101 ? -1.385 -0.294 -11.753 1.00 91.56 101 VAL A O 1
ATOM 795 N N . LEU A 1 102 ? -1.597 0.404 -9.632 1.00 90.75 102 LEU A N 1
ATOM 796 C CA . LEU A 1 102 ? -2.932 0.989 -9.752 1.00 90.75 102 LEU A CA 1
ATOM 797 C C . LEU A 1 102 ? -2.856 2.509 -9.587 1.00 90.75 102 LEU A C 1
ATOM 799 O O . LEU A 1 102 ? -1.884 3.032 -9.044 1.00 90.75 102 LEU A O 1
ATOM 803 N N . LEU A 1 103 ? -3.882 3.236 -10.022 1.00 88.50 103 LEU A N 1
ATOM 804 C CA . LEU A 1 103 ? -4.009 4.661 -9.700 1.00 88.50 103 LEU A CA 1
ATOM 805 C C . LEU A 1 103 ? -4.873 4.854 -8.453 1.00 88.50 103 LEU A C 1
ATOM 807 O O . LEU A 1 103 ? -5.908 4.204 -8.309 1.00 88.50 103 LEU A O 1
ATOM 811 N N . LYS A 1 104 ? -4.546 5.833 -7.598 1.00 86.62 104 LYS A N 1
ATOM 812 C CA . LYS A 1 104 ? -5.414 6.221 -6.459 1.00 86.62 104 LYS A CA 1
ATOM 813 C C . LYS A 1 104 ? -6.847 6.538 -6.911 1.00 86.62 104 LYS A C 1
ATOM 815 O O . LYS A 1 104 ? -7.807 6.250 -6.205 1.00 86.62 104 LYS A O 1
ATOM 820 N N . SER A 1 105 ? -7.012 7.083 -8.119 1.00 81.75 105 SER A N 1
ATOM 821 C CA . SER A 1 105 ? -8.327 7.376 -8.706 1.00 81.75 105 SER A CA 1
ATOM 822 C C . SER A 1 105 ? -9.162 6.125 -9.031 1.00 81.75 105 SER A C 1
ATOM 824 O O . SER A 1 105 ? -10.391 6.221 -9.111 1.00 81.75 105 SER A O 1
ATOM 826 N N . GLU A 1 106 ? -8.539 4.953 -9.151 1.00 83.75 106 GLU A N 1
ATOM 827 C CA . GLU A 1 106 ? -9.211 3.666 -9.372 1.00 83.75 106 GLU A CA 1
ATOM 828 C C . GLU A 1 106 ? -9.700 3.017 -8.079 1.00 83.75 106 GLU A C 1
ATOM 830 O O . GLU A 1 106 ? -10.567 2.142 -8.116 1.00 83.75 106 GLU A O 1
ATOM 835 N N . LEU A 1 107 ? -9.181 3.470 -6.938 1.00 85.06 107 LEU A N 1
ATOM 836 C CA . LEU A 1 107 ? -9.566 2.970 -5.630 1.00 85.06 107 LEU A CA 1
ATOM 837 C C . LEU A 1 107 ? -10.882 3.594 -5.174 1.00 85.06 107 LEU A C 1
ATOM 839 O O . LEU A 1 107 ? -11.093 4.805 -5.270 1.00 85.06 107 LEU A O 1
ATOM 843 N N . ILE A 1 108 ? -11.780 2.757 -4.663 1.00 83.94 108 ILE A N 1
ATOM 844 C CA . ILE A 1 108 ? -13.064 3.205 -4.126 1.00 83.94 108 ILE A CA 1
ATOM 845 C C . ILE A 1 108 ? -12.899 3.497 -2.639 1.00 83.94 108 ILE A C 1
ATOM 847 O O . ILE A 1 108 ? -12.574 2.601 -1.866 1.00 83.94 108 ILE A O 1
ATOM 851 N N . ASP A 1 109 ? -13.190 4.737 -2.253 1.00 82.50 109 ASP A N 1
ATOM 852 C CA . ASP A 1 109 ? -13.203 5.150 -0.855 1.00 82.50 109 ASP A CA 1
ATOM 853 C C . ASP A 1 109 ? -14.373 4.484 -0.105 1.00 82.50 109 ASP A C 1
ATOM 855 O O . ASP A 1 109 ? -15.539 4.728 -0.457 1.00 82.50 109 ASP A O 1
ATOM 859 N N . PRO A 1 110 ? -14.099 3.643 0.910 1.00 81.69 110 PRO A N 1
ATOM 860 C CA . PRO A 1 110 ? -15.132 2.934 1.650 1.00 81.69 110 PRO A CA 1
ATOM 861 C C . PRO A 1 110 ? -15.925 3.830 2.608 1.00 81.69 110 PRO A C 1
ATOM 863 O O . PRO A 1 110 ? -17.032 3.446 2.985 1.00 81.69 110 PRO A O 1
ATOM 866 N N . SER A 1 111 ? -15.409 5.014 2.953 1.00 76.38 111 SER A N 1
ATOM 867 C CA . SER A 1 111 ? -16.133 6.022 3.740 1.00 76.38 111 SER A CA 1
ATOM 868 C C . SER A 1 111 ? -17.172 6.782 2.898 1.00 76.38 111 SER A C 1
ATOM 870 O O . SER A 1 111 ? -18.129 7.349 3.430 1.00 76.38 111 SER A O 1
ATOM 872 N N . SER A 1 112 ? -17.039 6.747 1.564 1.00 73.31 112 SER A N 1
ATOM 873 C CA . SER A 1 112 ? -17.971 7.414 0.650 1.00 73.31 112 SER A CA 1
ATOM 874 C C . SER A 1 112 ? -19.341 6.724 0.601 1.00 73.31 112 SER A C 1
ATOM 876 O O . SER A 1 112 ? -19.463 5.514 0.788 1.00 73.31 112 SER A O 1
ATOM 878 N N . THR A 1 113 ? -20.403 7.487 0.331 1.00 64.94 113 THR A N 1
ATOM 879 C CA . THR A 1 113 ? -21.788 6.984 0.345 1.00 64.94 113 THR A CA 1
ATOM 880 C C . THR A 1 113 ? -22.021 5.838 -0.653 1.00 64.94 113 THR A C 1
ATOM 882 O O . THR A 1 113 ? -21.475 5.812 -1.754 1.00 64.94 113 THR A O 1
ATOM 885 N N . ASN A 1 114 ? -22.891 4.885 -0.298 1.00 65.62 114 ASN A N 1
ATOM 886 C CA . ASN A 1 114 ? -23.126 3.646 -1.059 1.00 65.62 114 ASN A CA 1
ATOM 887 C C . ASN A 1 114 ? -23.494 3.881 -2.548 1.00 65.62 114 ASN A C 1
ATOM 889 O O . ASN A 1 114 ? -23.011 3.179 -3.434 1.00 65.62 114 ASN A O 1
ATOM 893 N N . LEU A 1 115 ? -24.276 4.922 -2.861 1.00 60.09 115 LEU A N 1
ATOM 894 C CA . LEU A 1 115 ? -24.608 5.273 -4.251 1.00 60.09 115 LEU A CA 1
ATOM 895 C C . LEU A 1 115 ? -23.385 5.749 -5.043 1.00 60.09 115 LEU A C 1
ATOM 897 O O . LEU A 1 115 ? -23.209 5.358 -6.196 1.00 60.09 115 LEU A O 1
ATOM 901 N N . HIS A 1 116 ? -22.510 6.540 -4.419 1.00 59.66 116 HIS A N 1
ATOM 902 C CA . HIS A 1 116 ? -21.255 6.969 -5.027 1.00 59.66 116 HIS A CA 1
ATOM 903 C C . HIS A 1 116 ? -20.340 5.766 -5.295 1.00 59.66 116 HIS A C 1
ATOM 905 O O . HIS A 1 116 ? -19.745 5.668 -6.368 1.00 59.66 116 HIS A O 1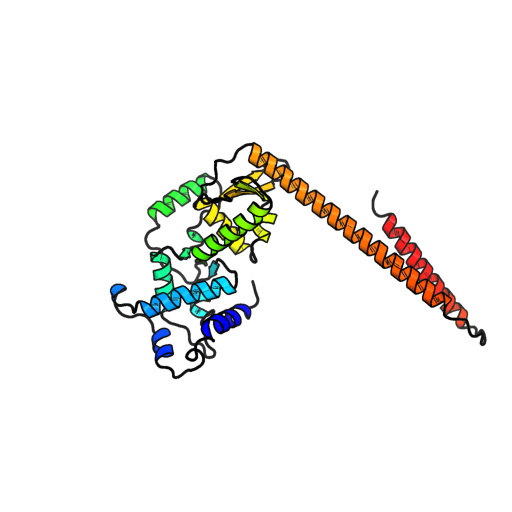
ATOM 911 N N . GLN A 1 117 ? -20.305 4.794 -4.378 1.00 65.62 117 GLN A N 1
ATOM 912 C CA . GLN A 1 117 ? -19.569 3.544 -4.575 1.00 65.62 117 GLN A CA 1
ATOM 913 C C . GLN A 1 117 ? -20.118 2.725 -5.752 1.00 65.62 117 GLN A C 1
ATOM 915 O O . GLN A 1 117 ? -19.336 2.228 -6.560 1.00 65.62 117 GLN A O 1
ATOM 920 N N . LEU A 1 118 ? -21.443 2.602 -5.893 1.00 66.81 118 LEU A N 1
ATOM 921 C CA . LEU A 1 118 ? -22.072 1.878 -7.006 1.00 66.81 118 LEU A CA 1
ATOM 922 C C . LEU A 1 118 ? -21.814 2.557 -8.355 1.00 66.81 118 LEU A C 1
ATOM 924 O O . LEU A 1 118 ? -21.365 1.895 -9.290 1.00 66.81 118 LEU A O 1
ATOM 928 N N . VAL A 1 119 ? -22.018 3.874 -8.445 1.00 62.78 119 VAL A N 1
ATOM 929 C CA . VAL A 1 119 ? -21.732 4.651 -9.664 1.00 62.78 119 VAL A CA 1
ATOM 930 C C . VAL A 1 119 ? -20.256 4.533 -10.036 1.00 62.78 119 VAL A C 1
ATOM 932 O O . VAL A 1 119 ? -19.924 4.316 -11.202 1.00 62.78 119 VAL A O 1
ATOM 935 N N . ARG A 1 120 ? -19.354 4.601 -9.052 1.00 63.72 120 ARG A N 1
ATOM 936 C CA . ARG A 1 120 ? -17.915 4.458 -9.285 1.00 63.72 120 ARG A CA 1
ATOM 937 C C . ARG A 1 120 ? -17.533 3.038 -9.703 1.00 63.72 120 ARG A C 1
ATOM 939 O O . ARG A 1 120 ? -16.724 2.902 -10.611 1.00 63.72 120 ARG A O 1
ATOM 946 N N . ARG A 1 121 ? -18.147 1.989 -9.140 1.00 66.38 121 ARG A N 1
ATOM 947 C CA . ARG A 1 121 ? -17.961 0.594 -9.595 1.00 66.38 121 ARG A CA 1
ATOM 948 C C . ARG A 1 121 ? -18.402 0.401 -11.043 1.00 66.38 121 ARG A C 1
ATOM 950 O O . ARG A 1 121 ? -17.661 -0.191 -11.820 1.00 66.38 121 ARG A O 1
ATOM 957 N N . VAL A 1 122 ? -19.562 0.939 -11.423 1.00 60.91 122 VAL A N 1
ATOM 958 C CA . VAL A 1 122 ? -20.058 0.896 -12.812 1.00 60.91 122 VAL A CA 1
ATOM 959 C C . VAL A 1 122 ? -19.123 1.670 -13.747 1.00 60.91 122 VAL A C 1
ATOM 961 O O . VAL A 1 122 ? -18.804 1.207 -14.842 1.00 60.91 122 VAL A O 1
ATOM 964 N N . ARG A 1 123 ? -18.617 2.821 -13.295 1.00 58.41 123 ARG A N 1
ATOM 965 C CA . ARG A 1 123 ? -17.638 3.622 -14.034 1.00 58.41 123 ARG A CA 1
ATOM 966 C C . ARG A 1 123 ? -16.300 2.898 -14.204 1.00 58.41 123 ARG A C 1
ATOM 968 O O . ARG A 1 123 ? -15.723 2.944 -15.279 1.00 58.41 123 ARG A O 1
ATOM 975 N N . LEU A 1 124 ? -15.816 2.193 -13.186 1.00 60.44 124 LEU A N 1
ATOM 976 C CA . LEU A 1 124 ? -14.593 1.389 -13.285 1.00 60.44 124 LEU A CA 1
ATOM 977 C C . LEU A 1 124 ? -14.787 0.211 -14.246 1.00 60.44 124 LEU A C 1
ATOM 979 O O . LEU A 1 124 ? -13.959 -0.002 -15.119 1.00 60.44 124 LEU A O 1
ATOM 983 N N . MET A 1 125 ? -15.938 -0.461 -14.208 1.00 59.47 125 MET A N 1
ATOM 984 C CA . MET A 1 125 ? -16.271 -1.534 -15.159 1.00 59.47 125 MET A CA 1
ATOM 985 C C . MET A 1 125 ? -16.347 -1.052 -16.620 1.00 59.47 125 MET A C 1
ATOM 987 O O . MET A 1 125 ? -16.132 -1.839 -17.536 1.00 59.47 125 MET A O 1
ATOM 991 N N . THR A 1 126 ? -16.629 0.235 -16.849 1.00 49.97 126 THR A N 1
ATOM 992 C CA . THR A 1 126 ? -16.726 0.839 -18.191 1.00 49.97 126 THR A CA 1
ATOM 993 C C . THR A 1 126 ? -15.453 1.570 -18.639 1.00 49.97 126 THR A C 1
ATOM 995 O O . THR A 1 126 ? -15.263 1.750 -19.839 1.00 49.97 126 THR A O 1
ATOM 998 N N . ILE A 1 127 ? -14.568 1.968 -17.713 1.00 49.62 127 ILE A N 1
ATOM 999 C CA . ILE A 1 127 ? -13.388 2.820 -17.979 1.00 49.62 127 ILE A CA 1
ATOM 1000 C C . ILE A 1 127 ? -12.050 2.147 -17.607 1.00 49.62 127 ILE A C 1
ATOM 1002 O O . ILE A 1 127 ? -10.998 2.650 -17.992 1.00 49.62 127 ILE A O 1
ATOM 1006 N N . SER A 1 128 ? -12.029 0.985 -16.939 1.00 46.72 128 SER A N 1
ATOM 1007 C CA . SER A 1 128 ? -10.779 0.295 -16.539 1.00 46.72 128 SER A CA 1
ATOM 1008 C C . SER A 1 128 ? -9.855 -0.102 -17.700 1.00 46.72 128 SER A C 1
ATOM 1010 O O . SER A 1 128 ? -8.741 -0.559 -17.470 1.00 46.72 128 SER A O 1
ATOM 1012 N N . SER A 1 129 ? -10.258 0.111 -18.951 1.00 46.62 129 SER A N 1
ATOM 1013 C CA . SER A 1 129 ? -9.370 -0.006 -20.099 1.00 46.62 129 SER A CA 1
ATOM 1014 C C . SER A 1 129 ? -8.855 1.386 -20.498 1.00 46.62 129 SER A C 1
ATOM 1016 O O . SER A 1 129 ? -9.575 2.154 -21.128 1.00 46.62 129 SER A O 1
ATOM 1018 N N . ARG A 1 130 ? -7.567 1.660 -20.230 1.00 52.25 130 ARG A N 1
ATOM 1019 C CA . ARG A 1 130 ? -6.719 2.660 -20.932 1.00 52.25 130 ARG A CA 1
ATOM 1020 C C . ARG A 1 130 ? -6.718 4.121 -20.452 1.00 52.25 130 ARG A C 1
ATOM 1022 O O . ARG A 1 130 ? -6.569 5.022 -21.276 1.00 52.25 130 ARG A O 1
ATOM 1029 N N . LYS A 1 131 ? -6.777 4.410 -19.147 1.00 57.62 131 LYS A N 1
ATOM 1030 C CA . LYS A 1 131 ? -6.270 5.724 -18.696 1.00 57.62 131 LYS A CA 1
ATOM 1031 C C . LYS A 1 131 ? -4.739 5.667 -18.605 1.00 57.62 131 LYS A C 1
ATOM 1033 O O . LYS A 1 131 ? -4.219 4.911 -17.779 1.00 57.62 131 LYS A O 1
ATOM 1038 N N . ALA A 1 132 ? -4.066 6.429 -19.474 1.00 60.62 132 ALA A N 1
ATOM 1039 C CA . ALA A 1 132 ? -2.620 6.658 -19.424 1.00 60.62 132 ALA A CA 1
ATOM 1040 C C . ALA A 1 132 ? -2.222 7.262 -18.070 1.00 60.62 132 ALA A C 1
ATOM 1042 O O . ALA A 1 132 ? -3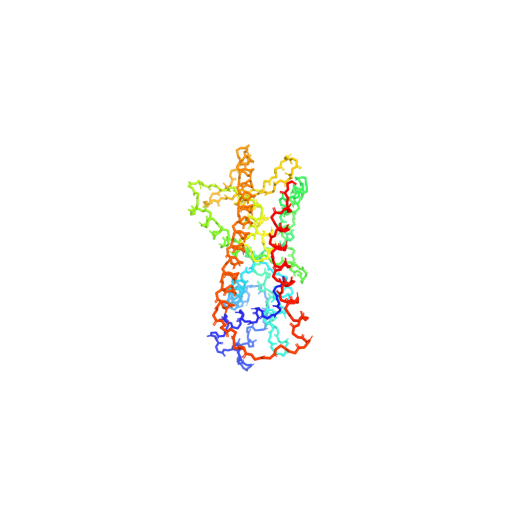.035 7.950 -17.448 1.00 60.62 132 ALA A O 1
ATOM 1043 N N . VAL A 1 133 ? -1.002 6.977 -17.615 1.00 65.06 133 VAL A N 1
ATOM 1044 C CA . VAL A 1 133 ? -0.464 7.532 -16.368 1.00 65.06 133 VAL A CA 1
ATOM 1045 C C . VAL A 1 133 ? -0.080 8.990 -16.610 1.00 65.06 133 VAL A C 1
ATOM 1047 O O . VAL A 1 133 ? 0.788 9.277 -17.432 1.00 65.06 133 VAL A O 1
ATOM 1050 N N . TRP A 1 134 ? -0.718 9.913 -15.898 1.00 64.06 134 TRP A N 1
ATOM 1051 C CA . TRP A 1 134 ? -0.390 11.338 -15.928 1.00 64.06 134 TRP A CA 1
ATOM 1052 C C . TRP A 1 134 ? 0.578 11.691 -14.796 1.00 64.06 134 TRP A C 1
ATOM 1054 O O . TRP A 1 134 ? 0.625 11.024 -13.767 1.00 64.06 134 TRP A O 1
ATOM 1064 N N . GLN A 1 135 ? 1.340 12.775 -14.954 1.00 62.16 135 GLN A N 1
ATOM 1065 C CA . GLN A 1 135 ? 2.322 13.223 -13.952 1.00 62.16 135 GLN A CA 1
ATOM 1066 C C . GLN A 1 135 ? 1.709 13.523 -12.571 1.00 62.16 135 GLN A C 1
ATOM 1068 O O . GLN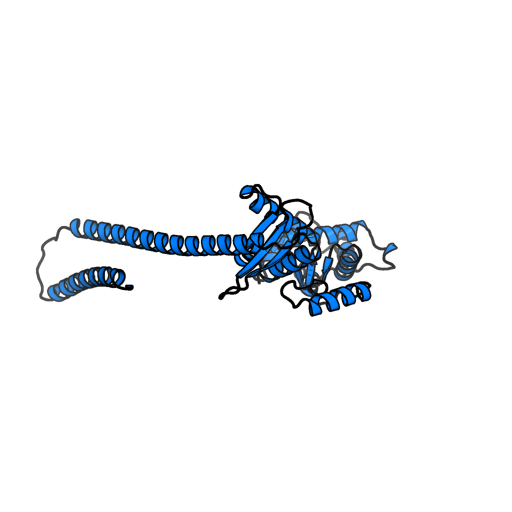 A 1 135 ? 2.379 13.367 -11.548 1.00 62.16 135 GLN A O 1
ATOM 1073 N N . GLU A 1 136 ? 0.437 13.921 -12.542 1.00 71.88 136 GLU A N 1
ATOM 1074 C CA . GLU A 1 136 ? -0.325 14.212 -11.322 1.00 71.88 136 GLU A CA 1
ATOM 1075 C C . GLU A 1 136 ? -0.932 12.959 -10.674 1.00 71.88 136 GLU A C 1
ATOM 1077 O O . GLU A 1 136 ? -1.438 13.024 -9.553 1.00 71.88 136 GLU A O 1
ATOM 1082 N N . ASP A 1 137 ? -0.898 11.810 -11.355 1.00 83.25 137 ASP A N 1
ATOM 1083 C CA . ASP A 1 137 ? -1.488 10.593 -10.820 1.00 83.25 137 ASP A CA 1
ATOM 1084 C C . ASP A 1 137 ? -0.649 10.044 -9.654 1.00 83.25 137 ASP A C 1
ATOM 1086 O O . ASP A 1 137 ? 0.583 9.993 -9.692 1.00 83.25 137 ASP A O 1
ATOM 1090 N N . ILE A 1 138 ? -1.337 9.586 -8.606 1.00 89.00 138 ILE A N 1
ATOM 1091 C CA . ILE A 1 138 ? -0.719 8.849 -7.501 1.00 89.00 138 ILE A CA 1
ATOM 1092 C C . ILE A 1 138 ? -0.717 7.369 -7.868 1.00 89.00 138 ILE A C 1
ATOM 1094 O O . ILE A 1 138 ? -1.781 6.753 -8.012 1.00 89.00 138 ILE A O 1
ATOM 1098 N N . LEU A 1 139 ? 0.487 6.824 -8.010 1.00 91.62 139 LEU A N 1
ATOM 1099 C CA . LEU A 1 139 ? 0.755 5.418 -8.264 1.00 91.62 139 LEU A CA 1
ATOM 1100 C C . LEU A 1 139 ? 0.623 4.641 -6.964 1.00 91.62 139 LEU A C 1
ATOM 1102 O O . LEU A 1 139 ? 1.127 5.065 -5.927 1.00 91.62 139 LEU A O 1
ATOM 1106 N N . VAL A 1 140 ? -0.037 3.496 -7.036 1.00 92.94 140 VAL A N 1
ATOM 1107 C CA . VAL A 1 140 ? -0.282 2.596 -5.917 1.00 92.94 140 VAL A CA 1
ATOM 1108 C C . VAL A 1 140 ? 0.351 1.252 -6.245 1.00 92.94 140 VAL A C 1
ATOM 1110 O O . VAL A 1 140 ? -0.070 0.582 -7.188 1.00 92.94 140 VAL A O 1
ATOM 1113 N N . PHE A 1 141 ? 1.359 0.850 -5.474 1.00 93.75 141 PHE A N 1
ATOM 1114 C CA . PHE A 1 141 ? 2.092 -0.397 -5.690 1.00 93.75 141 PHE A CA 1
ATOM 1115 C C . PHE A 1 141 ? 1.350 -1.561 -5.028 1.00 93.75 141 PHE A C 1
ATOM 1117 O O . PHE A 1 141 ? 1.390 -1.723 -3.805 1.00 93.75 141 PHE A O 1
ATOM 1124 N N . LYS A 1 142 ? 0.684 -2.394 -5.835 1.00 93.31 142 LYS A N 1
ATOM 1125 C CA . LYS A 1 142 ? -0.161 -3.498 -5.355 1.00 93.31 142 LYS A CA 1
ATOM 1126 C C . LYS A 1 142 ? 0.602 -4.440 -4.424 1.00 93.31 142 LYS A C 1
ATOM 1128 O O . LYS A 1 142 ? 0.136 -4.712 -3.321 1.00 93.31 142 LYS A O 1
ATOM 1133 N N . LEU A 1 143 ? 1.784 -4.890 -4.853 1.00 93.06 143 LEU A N 1
ATOM 1134 C CA . LEU A 1 143 ? 2.606 -5.838 -4.098 1.00 93.06 143 LEU A CA 1
ATOM 1135 C C . LEU A 1 143 ? 2.926 -5.325 -2.686 1.00 93.06 143 LEU A C 1
ATOM 1137 O O . LEU A 1 143 ? 2.825 -6.076 -1.723 1.00 93.06 143 LEU A O 1
ATOM 1141 N N . LEU A 1 144 ? 3.251 -4.036 -2.550 1.00 93.88 144 LEU A N 1
ATOM 1142 C CA . LEU A 1 144 ? 3.622 -3.445 -1.261 1.00 93.88 144 LEU A CA 1
ATOM 1143 C C . LEU A 1 144 ? 2.431 -3.368 -0.304 1.00 93.88 144 LEU A C 1
ATOM 1145 O O . LEU A 1 144 ? 2.591 -3.608 0.890 1.00 93.88 144 LEU A O 1
ATOM 1149 N N . ILE A 1 145 ? 1.226 -3.101 -0.818 1.00 93.12 145 ILE A N 1
ATOM 1150 C CA . ILE A 1 145 ? 0.005 -3.154 -0.003 1.00 93.12 145 ILE A CA 1
ATOM 1151 C C . ILE A 1 145 ? -0.280 -4.586 0.445 1.00 93.12 145 ILE A C 1
ATOM 1153 O O . ILE A 1 145 ? -0.680 -4.798 1.587 1.00 93.12 145 ILE A O 1
ATOM 1157 N N . GLU A 1 146 ? -0.088 -5.576 -0.426 1.00 92.62 146 GLU A N 1
ATOM 1158 C CA . GLU A 1 146 ? -0.313 -6.980 -0.077 1.00 92.62 146 GLU A CA 1
ATOM 1159 C C . GLU A 1 146 ? 0.693 -7.493 0.958 1.00 92.62 146 GLU A C 1
ATOM 1161 O O . GLU A 1 146 ? 0.279 -8.147 1.917 1.00 92.62 146 GLU A O 1
ATOM 1166 N N . GLU A 1 147 ? 1.973 -7.135 0.822 1.00 92.81 147 GLU A N 1
ATOM 1167 C CA . GLU A 1 147 ? 3.008 -7.380 1.835 1.00 92.81 147 GLU A CA 1
ATOM 1168 C C . GLU A 1 147 ? 2.615 -6.737 3.173 1.00 92.81 147 GLU A C 1
ATOM 1170 O O . GLU A 1 147 ? 2.599 -7.406 4.207 1.00 92.81 147 GLU A O 1
ATOM 1175 N N . ARG A 1 148 ? 2.193 -5.466 3.159 1.00 91.50 148 ARG A N 1
ATOM 1176 C CA . ARG A 1 148 ? 1.748 -4.766 4.374 1.00 91.50 148 ARG A CA 1
ATOM 1177 C C . ARG A 1 148 ? 0.510 -5.379 5.003 1.00 91.50 148 ARG A C 1
ATOM 1179 O O . ARG A 1 148 ? 0.448 -5.503 6.220 1.00 91.50 148 ARG A O 1
ATOM 1186 N N . ALA A 1 149 ? -0.462 -5.793 4.206 1.00 91.50 149 ALA A N 1
ATOM 1187 C CA . ALA A 1 149 ? -1.653 -6.453 4.717 1.00 91.50 149 ALA A CA 1
ATOM 1188 C C . ALA A 1 149 ? -1.312 -7.788 5.391 1.00 91.50 149 ALA A C 1
ATOM 1190 O O . ALA A 1 149 ? -1.878 -8.100 6.437 1.00 91.50 149 ALA A O 1
ATOM 1191 N N . ALA A 1 150 ? -0.361 -8.544 4.835 1.00 91.00 150 ALA A N 1
ATOM 1192 C CA . ALA A 1 150 ? 0.146 -9.760 5.462 1.00 91.00 150 ALA A CA 1
ATOM 1193 C C . ALA A 1 150 ? 0.899 -9.458 6.769 1.00 91.00 150 ALA A C 1
ATOM 1195 O O . ALA A 1 150 ? 0.723 -10.177 7.750 1.00 91.00 150 ALA A O 1
ATOM 1196 N N . ASP A 1 151 ? 1.696 -8.386 6.820 1.00 91.06 151 ASP A N 1
ATOM 1197 C CA . ASP A 1 151 ? 2.360 -7.935 8.051 1.00 91.06 151 ASP A CA 1
ATOM 1198 C C . ASP A 1 151 ? 1.350 -7.575 9.150 1.00 91.06 151 ASP A C 1
ATOM 1200 O O . ASP A 1 151 ? 1.521 -7.986 10.297 1.00 91.06 151 ASP A O 1
ATOM 1204 N N . ILE A 1 152 ? 0.296 -6.830 8.799 1.00 90.88 152 ILE A N 1
ATOM 1205 C CA . ILE A 1 152 ? -0.783 -6.440 9.718 1.00 90.88 152 ILE A CA 1
ATOM 1206 C C . ILE A 1 152 ? -1.528 -7.680 10.207 1.00 90.88 152 ILE A C 1
ATOM 1208 O O . ILE A 1 152 ? -1.743 -7.835 11.406 1.00 90.88 152 ILE A O 1
ATOM 1212 N N . ALA A 1 153 ? -1.887 -8.592 9.299 1.00 89.88 153 ALA A N 1
ATOM 1213 C CA . ALA A 1 153 ? -2.558 -9.836 9.658 1.00 89.88 153 ALA A CA 1
ATOM 1214 C C . ALA A 1 153 ? -1.723 -10.668 10.642 1.00 89.88 153 ALA A C 1
ATOM 1216 O O . ALA A 1 153 ? -2.283 -11.175 11.607 1.00 89.88 153 ALA A O 1
ATOM 1217 N N . ARG A 1 154 ? -0.397 -10.744 10.451 1.00 89.25 154 ARG A N 1
ATOM 1218 C CA . ARG A 1 154 ? 0.515 -11.424 11.387 1.00 89.25 154 ARG A CA 1
ATOM 1219 C C . ARG A 1 154 ? 0.541 -10.754 12.762 1.00 89.25 154 ARG A C 1
ATOM 1221 O O . ARG A 1 154 ? 0.335 -11.424 13.766 1.00 89.25 154 ARG A O 1
ATOM 1228 N N . GLN A 1 155 ? 0.714 -9.432 12.809 1.00 89.25 155 GLN A N 1
ATOM 1229 C CA . GLN A 1 155 ? 0.731 -8.681 14.075 1.00 89.25 155 GLN A CA 1
ATOM 1230 C C . GLN A 1 155 ? -0.585 -8.816 14.854 1.00 89.25 155 GLN A C 1
ATOM 1232 O O . GLN A 1 155 ? -0.580 -8.897 16.078 1.00 89.25 155 GLN A O 1
ATOM 1237 N N . LEU A 1 156 ? -1.718 -8.861 14.150 1.00 87.19 156 LEU A N 1
ATOM 1238 C CA . LEU A 1 156 ? -3.026 -9.062 14.769 1.00 87.19 156 LEU A CA 1
ATOM 1239 C C . LEU A 1 156 ? -3.270 -10.530 15.154 1.00 87.19 156 LEU A C 1
ATOM 1241 O O . LEU A 1 156 ? -3.893 -10.784 16.182 1.00 87.19 156 LEU A O 1
ATOM 1245 N N . SER A 1 157 ? -2.781 -11.505 14.380 1.00 84.75 157 SER A N 1
ATOM 1246 C CA . SER A 1 157 ? -2.960 -12.929 14.697 1.00 84.75 157 SER A CA 1
ATOM 1247 C C . SER A 1 157 ? -2.230 -13.355 15.963 1.00 84.75 157 SER A C 1
ATOM 1249 O O . SER A 1 157 ? -2.726 -14.217 16.680 1.00 84.75 157 SER A O 1
ATOM 1251 N N . ASP A 1 158 ? -1.107 -12.713 16.288 1.00 76.62 158 ASP A N 1
ATOM 1252 C CA . ASP A 1 158 ? -0.361 -13.010 17.517 1.00 76.62 158 ASP A CA 1
ATOM 1253 C C . ASP A 1 158 ? -1.199 -12.733 18.783 1.00 76.62 158 ASP A C 1
ATOM 1255 O O . ASP A 1 158 ? -0.949 -13.307 19.840 1.00 76.62 158 ASP A O 1
ATOM 1259 N N . SER A 1 159 ? -2.227 -11.883 18.671 1.00 69.00 159 SER A N 1
ATOM 1260 C CA . SER A 1 159 ? -3.127 -11.494 19.767 1.00 69.00 159 SER A CA 1
ATOM 1261 C C . SER A 1 159 ? -4.539 -12.087 19.658 1.00 69.00 159 SER A C 1
ATOM 1263 O O . SER A 1 159 ? -5.345 -11.927 20.578 1.00 69.00 159 SER A O 1
ATOM 1265 N N . HIS A 1 160 ? -4.879 -12.757 18.549 1.00 67.00 160 HIS A N 1
ATOM 1266 C CA . HIS A 1 160 ? -6.251 -13.174 18.252 1.00 67.00 160 HIS A CA 1
ATOM 1267 C C . HIS A 1 160 ? -6.323 -14.596 17.678 1.00 67.00 160 HIS A C 1
ATOM 1269 O O . HIS A 1 160 ? -5.710 -14.915 16.668 1.00 67.00 160 HIS A O 1
ATOM 1275 N N . TRP A 1 161 ? -7.162 -15.445 18.281 1.00 62.25 161 TRP A N 1
ATOM 1276 C CA . TRP A 1 161 ? -7.404 -16.829 17.843 1.00 62.25 161 TRP A CA 1
ATOM 1277 C C . TRP A 1 161 ? -8.430 -16.951 16.697 1.00 62.25 161 TRP A C 1
ATOM 1279 O O . TRP A 1 161 ? -8.734 -18.053 16.241 1.00 62.25 161 TRP A O 1
ATOM 1289 N N . THR A 1 162 ? -9.007 -15.836 16.246 1.00 79.62 162 THR A N 1
ATOM 1290 C CA . THR A 1 162 ? -10.103 -15.795 15.268 1.00 79.62 162 THR A CA 1
ATOM 1291 C C . THR A 1 162 ? -9.603 -15.601 13.835 1.00 79.62 162 THR A C 1
ATOM 1293 O O . THR A 1 162 ? -8.507 -15.115 13.590 1.00 79.62 162 THR A O 1
ATOM 1296 N N . SER A 1 163 ? -10.430 -15.940 12.839 1.00 83.94 163 SER A N 1
ATOM 1297 C CA . SER A 1 163 ? -10.095 -15.751 11.414 1.00 83.94 163 SER A CA 1
ATOM 1298 C C . SER A 1 163 ? -10.202 -14.296 10.931 1.00 83.94 163 SER A C 1
ATOM 1300 O O . SER A 1 163 ? -9.720 -13.962 9.845 1.00 83.94 163 SER A O 1
ATOM 1302 N N . THR A 1 164 ? -10.833 -13.431 11.728 1.00 88.12 164 THR A N 1
ATOM 1303 C CA . THR A 1 164 ? -10.985 -11.993 11.483 1.00 88.12 164 THR A CA 1
ATOM 1304 C C . THR A 1 164 ? -10.755 -11.214 12.767 1.00 88.12 164 THR A C 1
ATOM 1306 O O . THR A 1 164 ? -11.111 -11.700 13.842 1.00 88.12 164 THR A O 1
ATOM 1309 N N . CYS A 1 165 ? -10.257 -9.989 12.644 1.00 90.06 165 CYS A N 1
ATOM 1310 C CA . CYS A 1 165 ? -10.074 -9.056 13.752 1.00 90.06 165 CYS A CA 1
ATOM 1311 C C . CYS A 1 165 ? -10.772 -7.728 13.438 1.00 90.06 165 CYS A C 1
ATOM 1313 O O . CYS A 1 165 ? -10.832 -7.320 12.277 1.00 90.06 165 CYS A O 1
ATOM 1315 N N . VAL A 1 166 ? -11.314 -7.075 14.464 1.00 92.00 166 VAL A N 1
ATOM 1316 C CA . VAL A 1 166 ? -11.863 -5.719 14.386 1.00 92.00 166 VAL A CA 1
ATOM 1317 C C . VAL A 1 166 ? -10.905 -4.785 15.111 1.00 92.00 166 VAL A C 1
ATOM 1319 O O . VAL A 1 166 ? -10.589 -5.012 16.275 1.00 92.00 166 VAL A O 1
ATOM 1322 N N . VAL A 1 167 ? -10.459 -3.740 14.422 1.00 92.69 167 VAL A N 1
ATOM 1323 C CA . VAL A 1 167 ? -9.578 -2.701 14.968 1.00 92.69 167 VAL A CA 1
ATOM 1324 C C . VAL A 1 167 ? -10.187 -1.322 14.748 1.00 92.69 167 VAL A C 1
ATOM 1326 O O . VAL A 1 167 ? -10.969 -1.124 13.815 1.00 92.69 167 VAL A O 1
ATOM 1329 N N . THR A 1 168 ? -9.827 -0.360 15.591 1.00 92.38 168 THR A N 1
ATOM 1330 C CA . THR A 1 168 ? -10.152 1.054 15.374 1.00 92.38 168 THR A CA 1
ATOM 1331 C C . THR A 1 168 ? -9.376 1.607 14.180 1.00 92.38 168 THR A C 1
ATOM 1333 O O . THR A 1 168 ? -8.326 1.080 13.792 1.00 92.38 168 THR A O 1
ATOM 1336 N N . ILE A 1 169 ? -9.879 2.687 13.575 1.00 92.06 169 ILE A N 1
ATOM 1337 C CA . ILE A 1 169 ? -9.163 3.346 12.476 1.00 92.06 169 ILE A CA 1
ATOM 1338 C C . ILE A 1 169 ? -7.805 3.897 12.936 1.00 92.06 169 ILE A C 1
ATOM 1340 O O . ILE A 1 169 ? -6.834 3.825 12.192 1.00 92.06 169 ILE A O 1
ATOM 1344 N N . SER A 1 170 ? -7.706 4.375 14.182 1.00 90.69 170 SER A N 1
ATOM 1345 C CA . SER A 1 170 ? -6.460 4.843 14.803 1.00 90.69 170 SER A CA 1
ATOM 1346 C C . SER A 1 170 ? -5.414 3.733 14.853 1.00 90.69 170 SER A C 1
ATOM 1348 O O . SER A 1 170 ? -4.290 3.931 14.389 1.00 90.69 170 SER A O 1
ATOM 1350 N N . LYS A 1 171 ? -5.794 2.547 15.341 1.00 91.19 171 LYS A N 1
ATOM 1351 C CA . LYS A 1 171 ? -4.914 1.375 15.376 1.00 91.19 171 LYS A CA 1
ATOM 1352 C C . LYS A 1 171 ? -4.570 0.861 13.981 1.00 91.19 171 LYS A C 1
ATOM 1354 O O . LYS A 1 171 ? -3.456 0.413 13.759 1.00 91.19 171 LYS A O 1
ATOM 1359 N N . PHE A 1 172 ? -5.486 0.946 13.019 1.00 92.62 172 PHE A N 1
ATOM 1360 C CA . PHE A 1 172 ? -5.167 0.602 11.633 1.00 92.62 172 PHE A CA 1
ATOM 1361 C C . PHE A 1 172 ? -4.126 1.561 11.029 1.00 92.62 172 PHE A C 1
ATOM 1363 O O . PHE A 1 172 ? -3.171 1.123 10.390 1.00 92.62 172 PHE A O 1
ATOM 1370 N N . ASN A 1 173 ? -4.281 2.864 11.265 1.00 93.25 173 ASN A N 1
ATOM 1371 C CA . ASN A 1 173 ? -3.374 3.885 10.747 1.00 93.25 173 ASN A CA 1
ATOM 1372 C C . ASN A 1 173 ? -1.971 3.788 11.359 1.00 93.25 173 ASN A C 1
ATOM 1374 O O . ASN A 1 173 ? -0.999 4.085 10.671 1.00 93.25 173 ASN A O 1
ATOM 1378 N N . SER A 1 174 ? -1.844 3.325 12.608 1.00 92.06 174 SER A N 1
ATOM 1379 C CA . SER A 1 174 ? -0.541 3.191 13.275 1.00 92.06 174 SER A CA 1
ATOM 1380 C C . SER A 1 174 ? 0.383 2.147 12.633 1.00 92.06 174 SER A C 1
ATOM 1382 O O . SER A 1 174 ? 1.595 2.193 12.844 1.00 92.06 174 SER A O 1
ATOM 1384 N N . PHE A 1 175 ? -0.145 1.244 11.797 1.00 90.50 175 PHE A N 1
ATOM 1385 C CA . PHE A 1 175 ? 0.671 0.311 11.012 1.00 90.50 175 PHE A CA 1
ATOM 1386 C C . PHE A 1 175 ? 1.394 0.969 9.826 1.00 90.50 175 PHE A C 1
ATOM 1388 O O . PHE A 1 175 ? 2.289 0.356 9.232 1.00 90.50 175 PHE A O 1
ATOM 1395 N N . PHE A 1 176 ? 1.027 2.201 9.471 1.00 90.56 176 PHE A N 1
ATOM 1396 C CA . PHE A 1 176 ? 1.573 2.934 8.335 1.00 90.56 176 PHE A CA 1
ATOM 1397 C C . PHE A 1 176 ? 2.384 4.143 8.798 1.00 90.56 176 PHE A C 1
ATOM 1399 O O . PHE A 1 176 ? 2.143 4.723 9.851 1.00 90.56 176 PHE A O 1
ATOM 1406 N N . VAL A 1 177 ? 3.374 4.522 7.987 1.00 86.06 177 VAL A N 1
ATOM 1407 C CA . VAL A 1 177 ? 4.191 5.718 8.243 1.00 86.06 177 VAL A CA 1
ATOM 1408 C C . VAL A 1 177 ? 3.447 6.984 7.823 1.00 86.06 177 VAL A C 1
ATOM 1410 O O . VAL A 1 177 ? 3.549 8.005 8.497 1.00 86.06 177 VAL A O 1
ATOM 1413 N N . ASP A 1 178 ? 2.711 6.916 6.710 1.00 87.88 178 ASP A N 1
ATOM 1414 C CA . ASP A 1 178 ? 1.935 8.033 6.181 1.00 87.88 178 ASP A CA 1
ATOM 1415 C C . ASP A 1 178 ? 0.438 7.708 6.178 1.00 87.88 178 ASP A C 1
ATOM 1417 O O . ASP A 1 178 ? 0.014 6.586 5.881 1.00 87.88 178 ASP A O 1
ATOM 1421 N N . MET A 1 179 ? -0.363 8.724 6.479 1.00 87.69 179 MET A N 1
ATOM 1422 C CA . MET A 1 179 ? -1.820 8.645 6.519 1.00 87.69 179 MET A CA 1
ATOM 1423 C C . MET A 1 179 ? -2.416 8.393 5.133 1.00 87.69 179 MET A C 1
ATOM 1425 O O . MET A 1 179 ? -3.412 7.680 5.004 1.00 87.69 179 MET A O 1
ATOM 142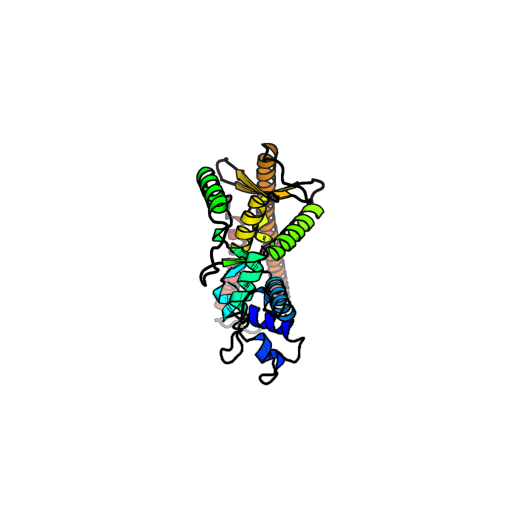9 N N . ASP A 1 180 ? -1.791 8.938 4.087 1.00 88.50 180 ASP A N 1
ATOM 1430 C CA . ASP A 1 180 ? -2.204 8.692 2.704 1.00 88.50 180 ASP A CA 1
ATOM 1431 C C . ASP A 1 180 ? -2.063 7.211 2.325 1.00 88.50 180 ASP A C 1
ATOM 1433 O O . ASP A 1 180 ? -2.974 6.635 1.725 1.00 88.50 180 ASP A O 1
ATOM 1437 N N . ASP A 1 181 ? -0.957 6.576 2.723 1.00 90.50 181 ASP A N 1
ATOM 1438 C CA . ASP A 1 181 ? -0.714 5.153 2.479 1.00 90.50 181 ASP A CA 1
ATOM 1439 C C . ASP A 1 181 ? -1.692 4.272 3.260 1.00 90.50 181 ASP A C 1
ATOM 1441 O O . ASP A 1 181 ? -2.211 3.301 2.701 1.00 90.50 181 ASP A O 1
ATOM 1445 N N . ALA A 1 182 ? -2.007 4.635 4.509 1.00 92.62 182 ALA A N 1
ATOM 1446 C CA . ALA A 1 182 ? -3.032 3.954 5.297 1.00 92.62 182 ALA A CA 1
ATOM 1447 C C . ALA A 1 182 ? -4.395 4.002 4.594 1.00 92.62 182 ALA A C 1
ATOM 1449 O O . ALA A 1 182 ? -5.047 2.972 4.400 1.00 92.62 182 ALA A O 1
ATOM 1450 N N . HIS A 1 183 ? -4.815 5.184 4.140 1.00 91.25 183 HIS A N 1
ATOM 1451 C CA . HIS A 1 183 ? -6.091 5.351 3.449 1.00 91.25 183 HIS A CA 1
ATOM 1452 C C . HIS A 1 183 ? -6.136 4.581 2.118 1.00 91.25 183 HIS A C 1
ATOM 1454 O O . HIS A 1 183 ? -7.127 3.915 1.807 1.00 91.25 183 HIS A O 1
ATOM 1460 N N . ILE A 1 184 ? -5.053 4.619 1.339 1.00 91.44 184 ILE A N 1
ATOM 1461 C CA . ILE A 1 184 ? -4.923 3.865 0.085 1.00 91.44 184 ILE A CA 1
ATOM 1462 C C . ILE A 1 184 ? -5.013 2.359 0.344 1.00 91.44 184 ILE A C 1
ATOM 1464 O O . ILE A 1 184 ? -5.764 1.662 -0.347 1.00 91.44 184 ILE A O 1
ATOM 1468 N N . ALA A 1 185 ? -4.308 1.860 1.361 1.00 93.38 185 ALA A N 1
ATOM 1469 C CA . ALA A 1 185 ? -4.375 0.463 1.763 1.00 93.38 185 ALA A CA 1
ATOM 1470 C C . ALA A 1 185 ? -5.793 0.076 2.203 1.00 93.38 185 ALA A C 1
ATOM 1472 O O . ALA A 1 185 ? -6.302 -0.957 1.769 1.00 93.38 185 ALA A O 1
ATOM 1473 N N . LEU A 1 186 ? -6.478 0.918 2.981 1.00 93.50 186 LEU A N 1
ATOM 1474 C CA . LEU A 1 186 ? -7.867 0.691 3.387 1.00 93.50 186 LEU A CA 1
ATOM 1475 C C . LEU A 1 186 ? -8.808 0.559 2.180 1.00 93.50 186 LEU A C 1
ATOM 1477 O O . LEU A 1 186 ? -9.608 -0.383 2.117 1.00 93.50 186 LEU A O 1
ATOM 1481 N N . CYS A 1 187 ? -8.702 1.468 1.207 1.00 91.75 187 CYS A N 1
ATOM 1482 C CA . CYS A 1 187 ? -9.499 1.416 -0.020 1.00 91.75 187 CYS A CA 1
ATOM 1483 C C . CYS A 1 187 ? -9.220 0.131 -0.805 1.00 91.75 187 CYS A C 1
ATOM 1485 O O . CYS A 1 187 ? -10.147 -0.595 -1.175 1.00 91.75 187 CYS A O 1
ATOM 1487 N N . PHE A 1 188 ? -7.938 -0.186 -1.008 1.00 91.56 188 PHE A N 1
ATOM 1488 C CA . PHE A 1 188 ? -7.508 -1.378 -1.730 1.00 91.56 188 PHE A CA 1
ATOM 1489 C C . PHE A 1 188 ? -8.016 -2.660 -1.060 1.00 91.56 188 PHE A C 1
ATOM 1491 O O . PHE A 1 188 ? -8.631 -3.500 -1.721 1.00 91.56 188 PHE A O 1
ATOM 1498 N N . LEU A 1 189 ? -7.816 -2.807 0.250 1.00 92.50 189 LEU A N 1
ATOM 1499 C CA . LEU A 1 189 ? -8.213 -4.001 0.995 1.00 92.50 189 LEU A CA 1
ATOM 1500 C C . LEU A 1 189 ? -9.728 -4.164 1.048 1.00 92.50 189 LEU A C 1
ATOM 1502 O O . LEU A 1 189 ? -10.221 -5.287 0.932 1.00 92.50 189 LEU A O 1
ATOM 1506 N N . THR A 1 190 ? -10.475 -3.064 1.157 1.00 91.00 190 THR A N 1
ATOM 1507 C CA . THR A 1 190 ? -11.941 -3.117 1.139 1.00 91.00 190 THR A CA 1
ATOM 1508 C C . THR A 1 190 ? -12.471 -3.514 -0.235 1.00 91.00 190 THR A C 1
ATOM 1510 O O . THR A 1 190 ? -13.383 -4.337 -0.338 1.00 91.00 190 THR A O 1
ATOM 1513 N N . GLN A 1 191 ? -11.875 -2.986 -1.305 1.00 88.31 191 GLN A N 1
ATOM 1514 C CA . GLN A 1 191 ? -12.246 -3.321 -2.680 1.00 88.31 191 GLN A CA 1
ATOM 1515 C C . GLN A 1 191 ? -11.938 -4.783 -3.032 1.00 88.31 191 GLN A C 1
ATOM 1517 O O . GLN A 1 191 ? -12.726 -5.411 -3.736 1.00 88.31 191 GLN A O 1
ATOM 1522 N N . HIS A 1 192 ? -10.848 -5.338 -2.499 1.00 87.69 192 HIS A N 1
ATOM 1523 C CA . HIS A 1 192 ? -10.471 -6.747 -2.674 1.00 87.69 192 HIS A CA 1
ATOM 1524 C C . HIS A 1 192 ? -11.100 -7.681 -1.624 1.00 87.69 192 HIS A C 1
ATOM 1526 O O . HIS A 1 192 ? -10.769 -8.867 -1.580 1.00 87.69 192 HIS A O 1
ATOM 1532 N N . GLY A 1 193 ? -11.970 -7.147 -0.757 1.00 86.19 193 GLY A N 1
ATOM 1533 C CA . GLY A 1 193 ? -12.676 -7.874 0.301 1.00 86.19 193 GLY A CA 1
ATOM 1534 C C . GLY A 1 193 ? -11.776 -8.523 1.359 1.00 86.19 193 GLY A C 1
ATOM 1535 O O . GLY A 1 193 ? -12.224 -9.402 2.093 1.00 86.19 193 GLY A O 1
ATOM 1536 N N . LYS A 1 194 ? -10.526 -8.061 1.472 1.00 90.00 194 LYS A N 1
ATOM 1537 C CA . LYS A 1 194 ? -9.589 -8.384 2.563 1.00 90.00 194 LYS A CA 1
ATOM 1538 C C . LYS A 1 194 ? -9.866 -7.556 3.828 1.00 90.00 194 LYS A C 1
ATOM 1540 O O . LYS A 1 194 ? -9.393 -7.903 4.908 1.00 90.00 194 LYS A O 1
ATOM 1545 N N . ALA A 1 195 ? -10.650 -6.485 3.699 1.00 92.31 195 ALA A N 1
ATOM 1546 C CA . ALA A 1 195 ? -11.130 -5.664 4.803 1.00 92.31 195 ALA A CA 1
ATOM 1547 C C . ALA A 1 195 ? -12.598 -5.242 4.609 1.00 92.31 195 ALA A C 1
ATOM 1549 O O . ALA A 1 195 ? -13.135 -5.267 3.499 1.00 92.31 195 ALA A O 1
ATOM 1550 N N . ARG A 1 196 ? -13.259 -4.836 5.694 1.00 91.12 196 ARG A N 1
ATOM 1551 C CA . ARG A 1 196 ? -14.563 -4.161 5.689 1.00 91.12 196 ARG A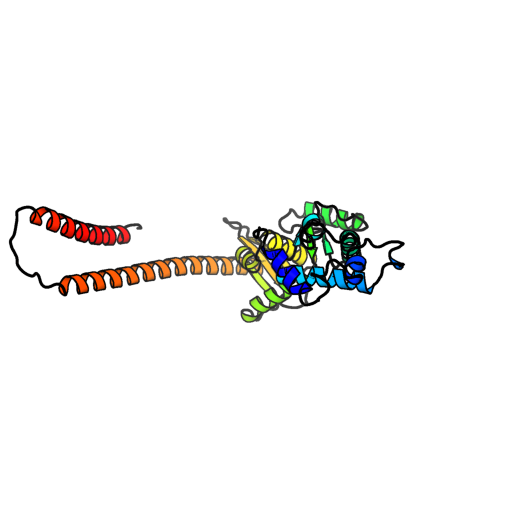 CA 1
ATOM 1552 C C . ARG A 1 196 ? -14.507 -2.965 6.625 1.00 91.12 196 ARG A C 1
ATOM 1554 O O . ARG A 1 196 ? -14.150 -3.112 7.788 1.00 91.12 196 ARG A O 1
ATOM 1561 N N . TYR A 1 197 ? -14.893 -1.803 6.118 1.00 90.62 197 TYR A N 1
ATOM 1562 C CA . TYR A 1 197 ? -15.024 -0.597 6.924 1.00 90.62 197 TYR A CA 1
ATOM 1563 C C . TYR A 1 197 ? -16.280 -0.658 7.805 1.00 90.62 197 TYR A C 1
ATOM 1565 O O . TYR A 1 197 ? -17.335 -1.131 7.368 1.00 90.62 197 TYR A O 1
ATOM 1573 N N . LEU A 1 198 ? -16.147 -0.198 9.046 1.00 89.56 198 LEU A N 1
ATOM 1574 C CA . LEU A 1 198 ? -17.173 -0.166 10.080 1.00 89.56 198 LEU A CA 1
ATOM 1575 C C . LEU A 1 198 ? -17.384 1.278 10.528 1.00 89.56 198 LEU A C 1
ATOM 1577 O O . LEU A 1 198 ? -16.421 1.998 10.785 1.00 89.56 198 LEU A O 1
ATOM 1581 N N . LEU A 1 199 ? -18.648 1.666 10.680 1.00 86.12 199 LEU A N 1
ATOM 1582 C CA . LEU A 1 199 ? -19.026 2.966 11.222 1.00 86.12 199 LEU A CA 1
ATOM 1583 C C . LEU A 1 199 ? -19.985 2.762 12.398 1.00 86.12 199 LEU A C 1
ATOM 1585 O O . LEU A 1 199 ? -21.137 2.354 12.217 1.00 86.12 199 LEU A O 1
ATOM 1589 N N . GLY A 1 200 ? -19.507 3.045 13.605 1.00 77.56 200 GLY A N 1
ATOM 1590 C CA . GLY A 1 200 ? -20.303 3.090 14.824 1.00 77.56 200 GLY A CA 1
ATOM 1591 C C . GLY A 1 200 ? -21.281 4.263 14.778 1.00 77.56 200 GLY A C 1
ATOM 1592 O O . GLY A 1 200 ? -20.898 5.387 14.477 1.00 77.56 200 GLY A O 1
ATOM 1593 N N . ARG A 1 201 ? -22.566 4.005 15.050 1.00 64.56 201 ARG A N 1
ATOM 1594 C CA . ARG A 1 201 ? -23.654 5.003 14.947 1.00 64.56 201 ARG A CA 1
ATOM 1595 C C . ARG A 1 201 ? -24.131 5.573 16.287 1.00 64.56 201 ARG A C 1
ATOM 1597 O O . ARG A 1 201 ? -25.240 6.101 16.355 1.00 64.56 201 ARG A O 1
ATOM 1604 N N . LYS A 1 202 ? -23.371 5.421 17.371 1.00 60.81 202 LYS A N 1
ATOM 1605 C CA . LYS A 1 202 ? -23.734 6.062 18.646 1.00 60.81 202 LYS A CA 1
ATOM 1606 C C . LYS A 1 202 ? -23.151 7.474 18.720 1.00 60.81 202 LYS A C 1
ATOM 1608 O O . LYS A 1 202 ? -22.502 7.898 17.778 1.00 60.81 202 LYS A O 1
ATOM 1613 N N . GLN A 1 203 ? -23.509 8.201 19.782 1.00 59.75 203 GLN A N 1
ATOM 1614 C CA . GLN A 1 203 ? -23.315 9.649 19.978 1.00 59.75 203 GLN A CA 1
ATOM 1615 C C . GLN A 1 203 ? -21.948 10.193 19.524 1.00 59.75 203 GLN A C 1
ATOM 1617 O O . GLN A 1 203 ? -21.920 11.315 19.033 1.00 59.75 203 GLN A O 1
ATOM 1622 N N . ASP A 1 204 ? -20.894 9.370 19.569 1.00 63.84 204 ASP A N 1
ATOM 1623 C CA . ASP A 1 204 ? -19.632 9.597 18.868 1.00 63.84 204 ASP A CA 1
ATOM 1624 C C . ASP A 1 204 ? -19.447 8.578 17.726 1.00 63.84 204 ASP A C 1
ATOM 1626 O O . ASP A 1 204 ? -19.508 7.362 17.971 1.00 63.84 204 ASP A O 1
ATOM 1630 N N . PRO A 1 205 ? -19.228 9.028 16.474 1.00 77.06 205 PRO A N 1
ATOM 1631 C CA . PRO A 1 205 ? -18.969 8.124 15.366 1.00 77.06 205 PRO A CA 1
ATOM 1632 C C . PRO A 1 205 ? -17.600 7.461 15.555 1.00 77.06 205 PRO A C 1
ATOM 1634 O O . PRO A 1 205 ? -16.558 8.092 15.401 1.00 77.06 205 PRO A O 1
ATOM 1637 N N . ILE A 1 206 ? -17.609 6.173 15.901 1.00 87.25 206 ILE A N 1
ATOM 1638 C CA . ILE A 1 206 ? -16.390 5.368 16.023 1.00 87.25 206 ILE A CA 1
ATOM 1639 C C . ILE A 1 206 ? -16.134 4.685 14.687 1.00 87.25 206 ILE A C 1
ATOM 1641 O O . ILE A 1 206 ? -16.956 3.902 14.211 1.00 87.25 206 ILE A O 1
ATOM 1645 N N . GLU A 1 207 ? -14.982 4.955 14.093 1.00 91.06 207 GLU A N 1
ATOM 1646 C CA . GLU A 1 207 ? -14.563 4.322 12.850 1.00 91.06 207 GLU A CA 1
ATOM 1647 C C . GLU A 1 207 ? -13.684 3.106 13.128 1.00 91.06 207 GLU A C 1
ATOM 1649 O O . GLU A 1 207 ? -12.789 3.130 13.981 1.00 91.06 207 GLU A O 1
ATOM 1654 N N . GLY A 1 208 ? -13.922 2.036 12.379 1.00 91.75 208 GLY A N 1
ATOM 1655 C CA . GLY A 1 208 ? -13.179 0.797 12.528 1.00 91.75 208 GLY A CA 1
ATOM 1656 C C . GLY A 1 208 ? -13.028 0.032 11.230 1.00 91.75 208 GLY A C 1
ATOM 1657 O O . GLY A 1 208 ? -13.671 0.313 10.217 1.00 91.75 208 GLY A O 1
ATOM 1658 N N . VAL A 1 209 ? -12.173 -0.978 11.270 1.00 93.25 209 VAL A N 1
ATOM 1659 C CA . VAL A 1 209 ? -11.901 -1.858 10.142 1.00 93.25 209 VAL A CA 1
ATOM 1660 C C . VAL A 1 209 ? -11.920 -3.295 10.637 1.00 93.25 209 VAL A C 1
ATOM 1662 O O . VAL A 1 209 ? -11.212 -3.664 11.572 1.00 93.25 209 VAL A O 1
ATOM 1665 N N . LYS A 1 210 ? -12.729 -4.125 9.985 1.00 92.94 210 LYS A N 1
ATOM 1666 C CA . LYS A 1 210 ? -12.673 -5.578 10.116 1.00 92.94 210 LYS A CA 1
ATOM 1667 C C . LYS A 1 210 ? -11.703 -6.124 9.078 1.00 92.94 210 LYS A C 1
ATOM 1669 O O . LYS A 1 210 ? -11.926 -5.934 7.884 1.00 92.94 210 LYS A O 1
ATOM 1674 N N . VAL A 1 211 ? -10.656 -6.811 9.513 1.00 92.06 211 VAL A N 1
ATOM 1675 C CA . VAL A 1 211 ? -9.576 -7.330 8.663 1.00 92.06 211 VAL A CA 1
ATOM 1676 C C . VAL A 1 211 ? -9.599 -8.859 8.675 1.00 92.06 211 VAL A C 1
ATOM 1678 O O . VAL A 1 211 ? -9.845 -9.475 9.717 1.00 92.06 211 VAL A O 1
ATOM 1681 N N . ALA A 1 212 ? -9.362 -9.487 7.521 1.00 90.38 212 ALA A N 1
ATOM 1682 C CA . ALA A 1 212 ? -9.131 -10.928 7.447 1.00 90.38 212 ALA A CA 1
ATOM 1683 C C . ALA A 1 212 ? -7.716 -11.254 7.937 1.00 90.38 212 ALA A C 1
ATOM 1685 O O . ALA A 1 212 ? -6.742 -10.693 7.442 1.00 90.38 212 ALA A O 1
ATOM 1686 N N . LEU A 1 213 ? -7.602 -12.196 8.874 1.00 86.62 213 LEU A N 1
ATOM 1687 C CA . LEU A 1 213 ? -6.310 -12.712 9.345 1.00 86.62 213 LEU A CA 1
ATOM 1688 C C . LEU A 1 213 ? -5.835 -13.927 8.532 1.00 86.62 213 LEU A C 1
ATOM 1690 O O . LEU A 1 213 ? -4.712 -14.394 8.678 1.00 86.62 213 LEU A O 1
ATOM 1694 N N . THR A 1 214 ? -6.695 -14.437 7.652 1.00 82.62 214 THR A N 1
ATOM 1695 C CA . THR A 1 214 ? -6.419 -15.559 6.749 1.00 82.62 214 THR A CA 1
ATOM 1696 C C . THR A 1 214 ? -6.580 -15.107 5.300 1.00 82.62 214 THR A C 1
ATOM 1698 O O . THR A 1 214 ? -7.155 -14.055 5.036 1.00 82.62 214 THR A O 1
ATOM 1701 N N . ALA A 1 215 ? -6.146 -15.918 4.331 1.00 74.81 215 ALA A N 1
ATOM 1702 C CA . ALA A 1 215 ? -6.302 -15.618 2.901 1.00 74.81 215 ALA A CA 1
ATOM 1703 C C . ALA A 1 215 ? -7.770 -15.591 2.401 1.00 74.81 215 ALA A C 1
ATOM 1705 O O . ALA A 1 215 ? -8.016 -15.466 1.202 1.00 74.81 215 ALA A O 1
ATOM 1706 N N . SER A 1 216 ? -8.750 -15.735 3.299 1.00 79.69 216 SER A N 1
ATOM 1707 C CA . SER A 1 216 ? -10.176 -15.748 2.978 1.00 79.69 216 SER A CA 1
ATOM 1708 C C . SER A 1 216 ? -10.774 -14.337 2.897 1.00 79.69 216 SER A C 1
ATOM 1710 O O . SER A 1 216 ? -10.232 -13.365 3.418 1.00 79.69 216 SER A O 1
ATOM 1712 N N . GLN A 1 217 ? -11.914 -14.223 2.213 1.00 86.62 217 GLN A N 1
ATOM 1713 C CA . GLN A 1 217 ? -12.674 -12.975 2.127 1.00 86.62 217 GLN A CA 1
ATOM 1714 C C . GLN A 1 217 ? -13.328 -12.641 3.472 1.00 86.62 217 GLN A C 1
ATOM 1716 O O . GLN A 1 217 ? -13.845 -13.525 4.157 1.00 86.62 217 GLN A O 1
ATOM 1721 N N . VAL A 1 218 ? -13.368 -11.355 3.825 1.00 87.69 218 VAL A N 1
ATOM 1722 C CA . VAL A 1 218 ? -13.979 -10.906 5.080 1.00 87.69 218 VAL A CA 1
ATOM 1723 C C . VAL A 1 218 ? -15.502 -11.097 5.019 1.00 87.69 218 VAL A C 1
ATOM 1725 O O . VAL A 1 218 ? -16.148 -10.557 4.108 1.00 87.69 218 VAL A O 1
ATOM 1728 N N . PRO A 1 219 ? -16.097 -11.816 5.994 1.00 86.62 219 PRO A N 1
ATOM 1729 C CA . PRO A 1 219 ? -17.538 -12.003 6.082 1.00 86.62 219 PRO A CA 1
ATOM 1730 C C . PRO A 1 219 ? -18.273 -10.673 6.267 1.00 86.62 219 PRO A C 1
ATOM 1732 O O . PRO A 1 219 ? -17.693 -9.656 6.655 1.00 86.62 219 PRO A O 1
ATOM 1735 N N . ALA A 1 220 ? -19.578 -10.687 5.993 1.00 86.75 220 ALA A N 1
ATOM 1736 C CA . ALA A 1 220 ? -20.422 -9.515 6.173 1.00 86.75 220 ALA A CA 1
ATOM 1737 C C . ALA A 1 220 ? -20.337 -8.975 7.609 1.00 86.75 220 ALA A C 1
ATOM 1739 O O . ALA A 1 220 ? -20.147 -9.721 8.574 1.00 86.75 220 ALA A O 1
ATOM 1740 N N . VAL A 1 221 ? -20.477 -7.657 7.725 1.00 87.31 221 VAL A N 1
ATOM 1741 C CA . VAL A 1 221 ? -20.483 -6.972 9.014 1.00 87.31 221 VAL A CA 1
ATOM 1742 C C . VAL A 1 221 ? -21.727 -7.384 9.796 1.00 87.31 221 VAL A C 1
ATOM 1744 O O . VAL A 1 221 ? -22.848 -7.300 9.296 1.00 87.31 221 VAL A O 1
ATOM 1747 N N . SER A 1 222 ? -21.518 -7.814 11.030 1.00 87.75 222 SER A N 1
ATOM 1748 C CA . SER A 1 222 ? -22.546 -8.234 11.973 1.00 87.75 222 SER A CA 1
ATOM 1749 C C . SER A 1 222 ? -22.732 -7.202 13.089 1.00 87.75 222 SER A C 1
ATOM 1751 O O . SER A 1 222 ? -21.945 -6.265 13.247 1.00 87.75 222 SER A O 1
ATOM 1753 N N . LYS A 1 223 ? -23.779 -7.373 13.902 1.00 88.06 223 LYS A N 1
ATOM 1754 C CA . LYS A 1 223 ? -23.956 -6.571 15.121 1.00 88.06 223 LYS A CA 1
ATOM 1755 C C . LYS A 1 223 ? -22.801 -6.786 16.107 1.00 88.06 223 LYS A C 1
ATOM 1757 O O . LYS A 1 223 ? -22.308 -5.812 16.661 1.00 88.06 223 LYS A O 1
ATOM 1762 N N . LEU A 1 224 ? -22.330 -8.030 16.236 1.00 88.38 224 LEU A N 1
ATOM 1763 C CA . LEU A 1 224 ? -21.196 -8.374 17.091 1.00 88.38 224 LEU A CA 1
ATOM 1764 C C . LEU A 1 224 ? -19.948 -7.568 16.719 1.00 88.38 224 LEU A C 1
ATOM 1766 O O . LEU A 1 224 ? -19.279 -7.078 17.610 1.00 88.38 224 LEU A O 1
ATOM 1770 N N . ASP A 1 225 ? -19.681 -7.353 15.426 1.00 90.00 225 ASP A N 1
ATOM 1771 C CA . ASP A 1 225 ? -18.521 -6.559 14.992 1.00 90.00 225 ASP A CA 1
ATOM 1772 C C . ASP A 1 225 ? -18.587 -5.101 15.480 1.00 90.00 225 ASP A C 1
ATOM 1774 O O . ASP A 1 225 ? -17.559 -4.511 15.801 1.00 90.00 225 ASP A O 1
ATOM 1778 N N . HIS A 1 226 ? -19.788 -4.519 15.562 1.00 89.31 226 HIS A N 1
ATOM 1779 C CA . HIS A 1 226 ? -19.973 -3.170 16.105 1.00 89.31 226 HIS A CA 1
ATOM 1780 C C . HIS A 1 226 ? -19.811 -3.150 17.625 1.00 89.31 226 HIS A C 1
ATOM 1782 O O . HIS A 1 226 ? -19.206 -2.224 18.161 1.00 89.31 226 HIS A O 1
ATOM 1788 N N . ASP A 1 227 ? -20.328 -4.170 18.314 1.00 89.94 227 ASP A N 1
ATOM 1789 C CA . ASP A 1 227 ? -20.157 -4.313 19.759 1.00 89.94 227 ASP A CA 1
ATOM 1790 C C . ASP A 1 227 ? -18.664 -4.517 20.101 1.00 89.94 227 ASP A C 1
ATOM 1792 O O . ASP A 1 227 ? -18.146 -3.870 21.009 1.00 89.94 227 ASP A O 1
ATOM 1796 N N . THR A 1 228 ? -17.935 -5.320 19.316 1.00 90.38 228 THR A N 1
ATOM 1797 C CA . THR A 1 228 ? -16.478 -5.488 19.427 1.00 90.38 228 THR A CA 1
ATOM 1798 C C . THR A 1 228 ? -15.735 -4.187 19.148 1.00 90.38 228 THR A C 1
ATOM 1800 O O . THR A 1 228 ? -14.844 -3.843 19.916 1.00 90.38 228 THR A O 1
ATOM 1803 N N . LEU A 1 229 ? -16.104 -3.432 18.107 1.00 91.50 229 LEU A N 1
ATOM 1804 C CA . LEU A 1 229 ? -15.484 -2.133 17.826 1.00 91.50 229 LEU A CA 1
ATOM 1805 C C . LEU A 1 229 ? -15.637 -1.167 19.008 1.00 91.50 229 LEU A C 1
ATOM 1807 O O . LEU A 1 229 ? -14.678 -0.496 19.378 1.00 91.50 229 LEU A O 1
ATOM 1811 N N . HIS A 1 230 ? -16.824 -1.121 19.616 1.00 89.94 230 HIS A N 1
ATOM 1812 C CA . HIS A 1 230 ? -17.055 -0.319 20.813 1.00 89.94 230 HIS A CA 1
ATOM 1813 C C . HIS A 1 230 ? -16.169 -0.764 21.980 1.00 89.94 230 HIS A C 1
ATOM 1815 O O . HIS A 1 230 ? -15.566 0.090 22.621 1.00 89.94 230 HIS A O 1
ATOM 1821 N N . LEU A 1 231 ? -16.062 -2.072 22.233 1.00 90.50 231 LEU A N 1
ATOM 1822 C CA . LEU A 1 231 ? -15.216 -2.603 23.305 1.00 90.50 231 LEU A CA 1
ATOM 1823 C C . LEU A 1 231 ? -13.735 -2.271 23.091 1.00 90.50 231 LEU A C 1
ATOM 1825 O O . LEU A 1 231 ? -13.108 -1.761 24.012 1.00 90.50 231 LEU A O 1
ATOM 1829 N N . VAL A 1 232 ? -13.205 -2.499 21.885 1.00 90.44 232 VAL A N 1
ATOM 1830 C CA . VAL A 1 232 ? -11.803 -2.192 21.543 1.00 90.44 232 VAL A CA 1
ATOM 1831 C C . VAL A 1 232 ? -11.527 -0.696 21.687 1.00 90.44 232 VAL A C 1
ATOM 1833 O O . VAL A 1 232 ? -10.515 -0.301 22.252 1.00 90.44 232 VAL A O 1
ATOM 1836 N N . TRP A 1 233 ? -12.446 0.159 21.238 1.00 90.88 233 TRP A N 1
ATOM 1837 C CA . TRP A 1 233 ? -12.303 1.603 21.413 1.00 90.88 233 TRP A CA 1
ATOM 1838 C C . TRP A 1 233 ? -12.332 2.024 22.890 1.00 90.88 233 TRP A C 1
ATOM 1840 O O . TRP A 1 233 ? -11.552 2.879 23.307 1.00 90.88 233 TRP A O 1
ATOM 1850 N N . THR A 1 234 ? -13.213 1.428 23.699 1.00 90.12 234 THR A N 1
ATOM 1851 C CA . THR A 1 234 ? -13.259 1.695 25.143 1.00 90.12 234 THR A CA 1
ATOM 1852 C C . THR A 1 234 ? -11.978 1.235 25.834 1.00 90.12 234 THR A C 1
ATOM 1854 O O . THR A 1 234 ? -11.461 1.964 26.674 1.00 90.12 234 THR A O 1
ATOM 1857 N N . GLU A 1 235 ? -11.445 0.072 25.465 1.00 90.75 235 GLU A N 1
ATOM 1858 C CA . GLU A 1 235 ? -10.153 -0.420 25.948 1.00 90.75 235 GLU A CA 1
ATOM 1859 C C . GLU A 1 235 ? -9.021 0.562 25.614 1.00 90.75 235 GLU A C 1
ATOM 1861 O O . GLU A 1 235 ? -8.284 0.961 26.512 1.00 90.75 235 GLU A O 1
ATOM 1866 N N . GLU A 1 236 ? -8.935 1.033 24.364 1.00 90.56 236 GLU A N 1
ATOM 1867 C CA . GLU A 1 236 ? -7.944 2.036 23.945 1.00 90.56 236 GLU A CA 1
ATOM 1868 C C . GLU A 1 236 ? -8.054 3.327 24.770 1.00 90.56 236 GLU A C 1
ATOM 1870 O O . GLU A 1 236 ? -7.043 3.863 25.225 1.00 90.56 236 GLU A O 1
ATOM 1875 N N . LYS A 1 237 ? -9.275 3.806 25.036 1.00 89.50 237 LYS A N 1
ATOM 1876 C CA . LYS A 1 237 ? -9.491 5.008 25.856 1.00 89.50 237 LYS A CA 1
ATOM 1877 C C . LYS A 1 237 ? -9.108 4.818 27.318 1.00 89.50 237 LYS A C 1
ATOM 1879 O O . LYS A 1 237 ? -8.549 5.734 27.918 1.00 89.50 237 LYS A O 1
ATOM 1884 N N . LEU A 1 238 ? -9.396 3.655 27.893 1.00 92.69 238 LEU A N 1
ATOM 1885 C CA . LEU A 1 238 ? -8.986 3.339 29.260 1.00 92.69 238 LEU A CA 1
ATOM 1886 C C . LEU A 1 238 ? -7.462 3.221 29.366 1.00 92.69 238 LEU A C 1
ATOM 1888 O O . LEU A 1 238 ? -6.890 3.716 30.335 1.00 92.69 238 LEU A O 1
ATOM 1892 N N . GLN A 1 239 ? -6.800 2.645 28.358 1.00 91.81 239 GLN A N 1
ATOM 1893 C CA . GLN A 1 239 ? -5.341 2.575 28.312 1.00 91.81 239 GLN A CA 1
ATOM 1894 C C . GLN A 1 239 ? -4.710 3.970 28.218 1.00 91.81 239 GLN A C 1
ATOM 1896 O O . GLN A 1 239 ? -3.788 4.269 28.968 1.00 91.81 239 GLN A O 1
ATOM 1901 N N . GLU A 1 240 ? -5.246 4.862 27.379 1.00 89.38 240 GLU A N 1
ATOM 1902 C CA . GLU A 1 240 ? -4.790 6.260 27.317 1.00 89.38 240 GLU A CA 1
ATOM 1903 C C . GLU A 1 240 ? -4.894 6.962 28.683 1.00 89.38 240 GLU A C 1
ATOM 1905 O O . GLU A 1 240 ? -4.002 7.716 29.071 1.00 89.38 240 GLU A O 1
ATOM 1910 N N . GLN A 1 241 ? -5.977 6.721 29.429 1.00 92.38 241 GLN A N 1
ATOM 1911 C CA . GLN A 1 241 ? -6.148 7.289 30.768 1.00 92.38 241 GLN A CA 1
ATOM 1912 C C . GLN A 1 241 ? -5.153 6.707 31.775 1.00 92.38 241 GLN A C 1
ATOM 1914 O O . GLN A 1 241 ? -4.615 7.456 32.593 1.00 92.38 241 GLN A O 1
ATOM 1919 N N . LEU A 1 242 ? -4.891 5.401 31.702 1.00 92.50 242 LEU A N 1
ATOM 1920 C CA . LEU A 1 242 ? -3.897 4.738 32.541 1.00 92.50 242 LEU A CA 1
ATOM 1921 C C . LEU A 1 242 ? -2.497 5.305 32.277 1.00 92.50 242 LEU A C 1
ATOM 1923 O O . LEU A 1 242 ? -1.825 5.717 33.217 1.00 92.50 242 LEU A O 1
ATOM 1927 N N . ASP A 1 243 ? -2.108 5.448 31.010 1.00 91.38 243 ASP A N 1
ATOM 1928 C CA . ASP A 1 243 ? -0.804 5.993 30.617 1.00 91.38 243 ASP A CA 1
ATOM 1929 C C . ASP A 1 243 ? -0.599 7.432 31.129 1.00 91.38 243 ASP A C 1
ATOM 1931 O O . ASP A 1 243 ? 0.512 7.834 31.484 1.00 91.38 243 ASP A O 1
ATOM 1935 N N . VAL A 1 244 ? -1.664 8.241 31.175 1.00 91.69 244 VAL A N 1
ATOM 1936 C CA . VAL A 1 244 ? -1.612 9.595 31.751 1.00 91.69 244 VAL A CA 1
ATOM 1937 C C . VAL A 1 244 ? -1.387 9.545 33.261 1.00 91.69 244 VAL A C 1
ATOM 1939 O O . VAL A 1 244 ? -0.623 10.361 33.784 1.00 91.69 244 VAL A O 1
ATOM 1942 N N . LEU A 1 245 ? -2.038 8.619 33.965 1.00 90.38 245 LEU A N 1
ATOM 1943 C CA . LEU A 1 245 ? -1.858 8.442 35.406 1.00 90.38 245 LEU A CA 1
ATOM 1944 C C . LEU A 1 245 ? -0.452 7.937 35.737 1.00 90.38 245 LEU A C 1
ATOM 1946 O O . LEU A 1 245 ? 0.191 8.509 36.616 1.00 90.38 245 LEU A O 1
ATOM 1950 N N . ASP A 1 246 ? 0.055 6.959 34.990 1.00 88.81 246 ASP A N 1
ATOM 1951 C CA . ASP A 1 246 ? 1.406 6.426 35.173 1.00 88.81 246 ASP A CA 1
ATOM 1952 C C . ASP A 1 246 ? 2.464 7.518 34.975 1.00 88.81 246 ASP A C 1
ATOM 1954 O O . ASP A 1 246 ? 3.340 7.699 35.820 1.00 88.81 246 ASP A O 1
ATOM 1958 N N . ARG A 1 247 ? 2.331 8.352 33.934 1.00 86.62 247 ARG A N 1
ATOM 1959 C CA . ARG A 1 247 ? 3.235 9.500 33.724 1.00 86.62 247 ARG A CA 1
ATOM 1960 C C . ARG A 1 247 ? 3.183 10.507 34.866 1.00 86.62 247 ARG A C 1
ATOM 1962 O O . ARG A 1 247 ? 4.216 11.050 35.250 1.00 86.62 247 ARG A O 1
ATOM 1969 N N . ARG A 1 248 ? 1.993 10.794 35.401 1.00 88.75 248 ARG A N 1
ATOM 1970 C CA . ARG A 1 248 ? 1.851 11.701 36.553 1.00 88.75 248 ARG A CA 1
ATOM 1971 C C . ARG A 1 248 ? 2.546 11.127 37.780 1.00 88.75 248 ARG A C 1
ATOM 1973 O O . ARG A 1 248 ? 3.285 11.854 38.438 1.00 88.75 248 ARG A O 1
ATOM 1980 N N . TRP A 1 249 ? 2.362 9.835 38.036 1.00 84.44 249 TRP A N 1
ATOM 1981 C CA . TRP A 1 249 ? 3.024 9.131 39.127 1.00 84.44 249 TRP A CA 1
ATOM 1982 C C . TRP A 1 249 ? 4.550 9.143 38.981 1.00 84.44 249 TRP A C 1
ATOM 1984 O O . TRP A 1 249 ? 5.259 9.439 39.941 1.00 84.44 249 TRP A O 1
ATOM 1994 N N . GLU A 1 250 ? 5.076 8.886 37.782 1.00 86.88 250 GLU A N 1
ATOM 1995 C CA . GLU A 1 250 ? 6.515 8.958 37.505 1.00 86.88 250 GLU A CA 1
ATOM 1996 C C . GLU A 1 250 ? 7.080 10.360 37.741 1.00 86.88 250 GLU A C 1
ATOM 1998 O O . GLU A 1 250 ? 8.137 10.500 38.360 1.00 86.88 250 GLU A O 1
ATOM 2003 N N . ILE A 1 251 ? 6.373 11.399 37.290 1.00 84.31 251 ILE A N 1
ATOM 2004 C CA . ILE A 1 251 ? 6.766 12.794 37.508 1.00 84.31 251 ILE A CA 1
ATOM 2005 C C . ILE A 1 251 ? 6.781 13.106 39.007 1.00 84.31 251 ILE A C 1
ATOM 2007 O O . ILE A 1 251 ? 7.762 13.655 39.508 1.00 84.31 251 ILE A O 1
ATOM 2011 N N . GLU A 1 252 ? 5.735 12.730 39.742 1.00 84.88 252 GLU A N 1
ATOM 2012 C CA . GLU A 1 252 ? 5.659 12.942 41.189 1.00 84.88 252 GLU A CA 1
ATOM 2013 C C . GLU A 1 252 ? 6.788 12.208 41.928 1.00 84.88 252 GLU A C 1
ATOM 2015 O O . GLU A 1 252 ? 7.467 12.790 42.778 1.00 84.88 252 GLU A O 1
ATOM 2020 N N . PHE A 1 253 ? 7.066 10.964 41.547 1.00 81.81 253 PHE A N 1
ATOM 2021 C CA . PHE A 1 253 ? 8.161 10.180 42.107 1.00 81.81 253 PHE A CA 1
ATOM 2022 C C . PHE A 1 253 ? 9.536 10.804 41.817 1.00 81.81 253 PHE A C 1
ATOM 2024 O O . PHE A 1 253 ? 10.373 10.910 42.721 1.00 81.81 253 PHE A O 1
ATOM 2031 N N . GLN A 1 254 ? 9.777 11.271 40.588 1.00 81.62 254 GLN A N 1
ATOM 2032 C CA . GLN A 1 254 ? 11.005 11.986 40.227 1.00 81.62 254 GLN A CA 1
ATOM 2033 C C . GLN A 1 254 ? 11.166 13.275 41.041 1.00 81.62 254 GLN A C 1
ATOM 2035 O O . GLN A 1 254 ? 12.249 13.534 41.571 1.00 81.62 254 GLN A O 1
ATOM 2040 N N . TRP A 1 255 ? 10.097 14.055 41.217 1.00 78.50 255 TRP A N 1
ATOM 2041 C CA . TRP A 1 255 ? 10.129 15.257 42.052 1.00 78.50 255 TRP A CA 1
ATOM 2042 C C . TRP A 1 255 ? 10.452 14.942 43.508 1.00 78.50 255 TRP A C 1
ATOM 2044 O O . TRP A 1 255 ? 11.300 15.611 44.101 1.00 78.50 255 TRP A O 1
ATOM 2054 N N . GLN A 1 256 ? 9.856 13.895 44.080 1.00 77.69 256 GLN A N 1
ATOM 2055 C CA . GLN A 1 256 ? 10.170 13.463 45.442 1.00 77.69 256 GLN A CA 1
ATOM 2056 C C . GLN A 1 256 ? 11.647 13.060 45.591 1.00 77.69 256 GLN A C 1
ATOM 2058 O O . GLN A 1 256 ? 12.281 13.401 46.595 1.00 77.69 256 GLN A O 1
ATOM 2063 N N . GLN A 1 257 ? 12.232 12.392 44.591 1.00 77.88 257 GLN A N 1
ATOM 2064 C CA . GLN A 1 257 ? 13.665 12.077 44.582 1.00 77.88 257 GLN A CA 1
ATOM 2065 C C . GLN A 1 257 ? 14.541 13.331 44.493 1.00 77.88 257 GLN A C 1
ATOM 2067 O O . GLN A 1 257 ? 15.510 13.443 45.250 1.00 77.88 257 GLN A O 1
ATOM 2072 N N . ILE A 1 258 ? 14.193 14.289 43.629 1.00 78.62 258 ILE A N 1
ATOM 2073 C CA . ILE A 1 258 ? 14.905 15.569 43.500 1.00 78.62 258 ILE A CA 1
ATOM 2074 C C . ILE A 1 258 ? 14.854 16.337 44.823 1.00 78.62 258 ILE A C 1
ATOM 2076 O O . ILE A 1 258 ? 15.896 16.747 45.332 1.00 78.62 258 ILE A O 1
ATOM 2080 N N . VAL A 1 259 ? 13.672 16.468 45.433 1.00 76.00 259 VAL A N 1
ATOM 2081 C CA . VAL A 1 259 ? 13.499 17.138 46.730 1.00 76.00 259 VAL A CA 1
ATOM 2082 C C . VAL A 1 259 ? 14.346 16.457 47.805 1.00 76.00 259 VAL A C 1
ATOM 2084 O O . VAL A 1 259 ? 15.066 17.135 48.541 1.00 76.00 259 VAL A O 1
ATOM 2087 N N . ARG A 1 260 ? 14.342 15.120 47.871 1.00 74.50 260 ARG A N 1
ATOM 2088 C CA . ARG A 1 260 ? 15.162 14.360 48.827 1.00 74.50 260 ARG A CA 1
ATOM 2089 C C . ARG A 1 260 ? 16.661 14.565 48.601 1.00 74.50 260 ARG A C 1
ATOM 2091 O O . ARG A 1 260 ? 17.401 14.714 49.573 1.00 74.50 260 ARG A O 1
ATOM 2098 N N . HIS A 1 261 ? 17.113 14.604 47.349 1.00 73.75 261 HIS A N 1
ATOM 2099 C CA . HIS A 1 261 ? 18.509 14.875 47.009 1.00 73.75 261 HIS A CA 1
ATOM 2100 C C . HIS A 1 261 ? 18.915 16.307 47.390 1.00 73.75 261 HIS A C 1
ATOM 2102 O O . HIS A 1 261 ? 19.918 16.494 48.076 1.00 73.75 261 HIS A O 1
ATOM 2108 N N . CYS A 1 262 ? 18.103 17.311 47.046 1.00 70.12 262 CYS A N 1
ATOM 2109 C CA . CYS A 1 262 ? 18.334 18.707 47.425 1.00 70.12 262 CYS A CA 1
ATOM 2110 C C . CYS A 1 262 ? 18.376 18.898 48.948 1.00 70.12 262 CYS A C 1
ATOM 2112 O O . CYS A 1 262 ? 19.257 19.596 49.452 1.00 70.12 262 CYS A O 1
ATOM 2114 N N . LEU A 1 263 ? 17.474 18.250 49.693 1.00 65.50 263 LEU A N 1
ATOM 2115 C CA . LEU A 1 263 ? 17.486 18.263 51.159 1.00 65.50 263 LEU A CA 1
ATOM 2116 C C . LEU A 1 263 ? 18.750 17.593 51.719 1.00 65.50 263 LEU A C 1
ATOM 2118 O O . LEU A 1 263 ? 19.366 18.133 52.633 1.00 65.50 263 LEU A O 1
ATOM 2122 N N . SER A 1 264 ? 19.193 16.471 51.145 1.00 63.28 264 SER A N 1
ATOM 2123 C CA . SER A 1 264 ? 20.424 15.789 51.569 1.00 63.28 264 SER A CA 1
ATOM 2124 C C . SER A 1 264 ? 21.686 16.620 51.307 1.00 63.28 264 SER A C 1
ATOM 2126 O O . SER A 1 264 ? 22.584 16.640 52.147 1.00 63.28 264 SER A O 1
ATOM 2128 N N . VAL A 1 265 ? 21.763 17.328 50.175 1.00 58.91 265 VAL A N 1
ATOM 2129 C CA . VAL A 1 265 ? 22.894 18.214 49.841 1.00 58.91 265 VAL A CA 1
ATOM 2130 C C . VAL A 1 265 ? 22.930 19.431 50.768 1.00 58.91 265 VAL A C 1
ATOM 2132 O O . VAL A 1 265 ? 24.000 19.801 51.247 1.00 58.91 265 VAL A O 1
ATOM 2135 N N . LYS A 1 266 ? 21.769 20.013 51.096 1.00 54.28 266 LYS A N 1
ATOM 2136 C CA . LYS A 1 266 ? 21.671 21.181 51.990 1.00 54.28 266 LYS A CA 1
ATOM 2137 C C . LYS A 1 266 ? 21.996 20.841 53.454 1.00 54.28 266 LYS A C 1
ATOM 2139 O O . LYS A 1 266 ? 22.490 21.698 54.179 1.00 54.28 266 LYS A O 1
ATOM 2144 N N . VAL A 1 267 ? 21.792 19.587 53.872 1.00 51.28 267 VAL A N 1
ATOM 2145 C CA . VAL A 1 267 ? 22.212 19.069 55.192 1.00 51.28 267 VAL A CA 1
ATOM 2146 C C . VAL A 1 267 ? 23.723 18.763 55.248 1.00 51.28 267 VAL A C 1
ATOM 2148 O O . VAL A 1 267 ? 24.307 18.794 56.329 1.00 51.28 267 VAL A O 1
ATOM 2151 N N . MET A 1 268 ? 24.388 18.528 54.107 1.00 35.12 268 MET A N 1
ATOM 2152 C CA . MET A 1 268 ? 25.828 18.210 54.032 1.00 35.12 268 MET A CA 1
ATOM 2153 C C . MET A 1 268 ? 26.765 19.416 53.862 1.00 35.12 268 MET A C 1
ATOM 2155 O O . MET A 1 268 ? 27.980 19.229 53.875 1.00 35.12 268 MET A O 1
ATOM 2159 N N . THR A 1 269 ? 26.257 20.647 53.756 1.00 37.31 269 THR A N 1
ATOM 2160 C CA . THR A 1 269 ? 27.084 21.862 53.868 1.00 37.31 269 THR A CA 1
ATOM 2161 C C . THR A 1 269 ? 27.075 22.378 55.311 1.00 37.31 269 THR A C 1
ATOM 2163 O O . THR A 1 269 ? 26.140 23.090 55.686 1.00 37.31 269 THR A O 1
ATOM 2166 N N . PRO A 1 270 ? 28.078 22.056 56.152 1.00 35.25 270 PRO A N 1
ATOM 2167 C CA . PRO A 1 270 ? 28.209 22.698 57.451 1.00 35.25 270 PRO A CA 1
ATOM 2168 C C . PRO A 1 270 ? 28.525 24.181 57.243 1.00 35.25 270 PRO A C 1
ATOM 2170 O O . PRO A 1 270 ? 29.475 24.540 56.546 1.00 35.25 270 PRO A O 1
ATOM 2173 N N . MET A 1 271 ? 27.714 25.043 57.858 1.00 34.50 271 MET A N 1
ATOM 2174 C CA . MET A 1 271 ? 27.964 26.477 57.945 1.00 34.50 271 MET A CA 1
ATOM 2175 C C . MET A 1 271 ? 29.342 26.723 58.573 1.00 34.50 271 MET A C 1
ATOM 2177 O O . MET A 1 271 ? 29.512 26.633 59.789 1.00 34.50 271 MET A O 1
ATOM 2181 N N . THR A 1 272 ? 30.336 27.082 57.764 1.00 35.88 272 THR A N 1
ATOM 2182 C CA . THR A 1 272 ? 31.529 27.755 58.277 1.00 35.88 272 THR A CA 1
ATOM 2183 C C . THR A 1 272 ? 31.120 29.165 58.677 1.00 35.88 272 THR A C 1
ATOM 2185 O O . THR A 1 272 ? 30.979 30.050 57.833 1.00 35.88 272 THR A O 1
ATOM 2188 N N . HIS A 1 273 ? 30.892 29.356 59.976 1.00 36.62 273 HIS A N 1
ATOM 2189 C CA . HIS A 1 273 ? 30.711 30.659 60.605 1.00 36.62 273 HIS A CA 1
ATOM 2190 C C . HIS A 1 273 ? 31.825 31.620 60.167 1.00 36.62 273 HIS A C 1
ATOM 2192 O O . HIS A 1 273 ? 32.958 31.527 60.636 1.00 36.62 273 HIS A O 1
ATOM 2198 N N . SER A 1 274 ? 31.504 32.607 59.332 1.00 33.47 274 SER A N 1
ATOM 2199 C CA . SER A 1 274 ? 32.216 33.880 59.371 1.00 33.47 274 SER A CA 1
ATOM 2200 C C . SER A 1 274 ? 31.280 35.046 59.044 1.00 33.47 274 SER A C 1
ATOM 2202 O O . SER A 1 274 ? 30.667 35.111 57.989 1.00 33.47 274 SER A O 1
ATOM 2204 N N . LYS A 1 275 ? 31.164 35.931 60.043 1.00 36.00 275 LYS A N 1
ATOM 2205 C CA . LYS A 1 275 ? 30.707 37.329 60.021 1.00 36.00 275 LYS A CA 1
ATOM 2206 C C . LYS A 1 275 ? 29.429 37.643 59.227 1.00 36.00 275 LYS A C 1
ATOM 2208 O O . LYS A 1 275 ? 29.448 37.919 58.035 1.00 36.00 275 LYS A O 1
ATOM 2213 N N . ILE A 1 276 ? 28.337 37.749 59.983 1.00 39.19 276 ILE A N 1
ATOM 2214 C CA . ILE A 1 276 ? 27.090 38.414 59.595 1.00 39.19 276 ILE A CA 1
ATOM 2215 C C . ILE A 1 276 ? 27.409 39.883 59.263 1.00 39.19 276 ILE A C 1
ATOM 2217 O O . ILE A 1 276 ? 27.608 40.698 60.163 1.00 39.19 276 ILE A O 1
ATOM 2221 N N . SER A 1 277 ? 27.490 40.201 57.970 1.00 36.31 277 SER A N 1
ATOM 2222 C CA . SER A 1 277 ? 27.311 41.556 57.442 1.00 36.31 277 SER A CA 1
ATOM 2223 C C . SER A 1 277 ? 25.852 41.712 57.007 1.00 36.31 277 SER A C 1
ATOM 2225 O O . SER A 1 277 ? 25.221 40.743 56.579 1.00 36.31 277 SER A O 1
ATOM 2227 N N . HIS A 1 278 ? 25.320 42.926 57.125 1.00 40.34 278 HIS A N 1
ATOM 2228 C CA . HIS A 1 278 ? 23.908 43.299 56.958 1.00 40.34 278 HIS A CA 1
ATOM 2229 C C . HIS A 1 278 ? 23.283 42.967 55.578 1.00 40.34 278 HIS A C 1
ATOM 2231 O O . HIS A 1 278 ? 22.080 43.130 55.402 1.00 40.34 278 HIS A O 1
ATOM 2237 N N . GLU A 1 279 ? 24.061 42.448 54.625 1.00 39.16 279 GLU A N 1
ATOM 2238 C CA . GLU A 1 279 ? 23.609 41.931 53.322 1.00 39.16 279 GLU A CA 1
ATOM 2239 C C . GLU A 1 279 ? 23.080 40.482 53.366 1.00 39.16 279 GLU A C 1
ATOM 2241 O O . GLU A 1 279 ? 22.296 40.080 52.508 1.00 39.16 279 GLU A O 1
ATOM 2246 N N . GLY A 1 280 ? 23.424 39.698 54.396 1.00 34.81 280 GLY A N 1
ATOM 2247 C CA . GLY A 1 280 ? 23.047 38.279 54.498 1.00 34.81 280 GLY A CA 1
ATOM 2248 C C . GLY A 1 280 ? 21.582 37.999 54.869 1.00 34.81 280 GLY A C 1
ATOM 2249 O O . GLY A 1 280 ? 21.129 36.861 54.751 1.00 34.81 280 GLY A O 1
ATOM 2250 N N . GLN A 1 281 ? 20.817 39.010 55.298 1.00 34.66 281 GLN A N 1
ATOM 2251 C CA . GLN A 1 281 ? 19.389 38.838 55.601 1.00 34.66 281 GLN A CA 1
ATOM 2252 C C . GLN A 1 281 ? 18.522 38.756 54.334 1.00 34.66 281 GLN A C 1
ATOM 2254 O O . GLN A 1 281 ? 17.549 38.006 54.330 1.00 34.66 281 GLN A O 1
ATOM 2259 N N . SER A 1 282 ? 18.898 39.425 53.237 1.00 38.66 282 SER A N 1
ATOM 2260 C CA . SER A 1 282 ? 18.156 39.327 51.966 1.00 38.66 282 SER A CA 1
ATOM 2261 C C . SER A 1 282 ? 18.327 37.968 51.282 1.00 38.66 282 SER A C 1
ATOM 2263 O O . SER A 1 282 ? 17.367 37.444 50.718 1.00 38.66 282 SER A O 1
ATOM 2265 N N . GLN A 1 283 ? 19.512 37.354 51.387 1.00 38.50 283 GLN A N 1
ATOM 2266 C CA . GLN A 1 283 ? 19.792 36.050 50.774 1.00 38.50 283 GLN A CA 1
ATOM 2267 C C . GLN A 1 283 ? 19.037 34.905 51.479 1.00 38.50 283 GLN A C 1
ATOM 2269 O O . GLN A 1 283 ? 18.485 34.028 50.819 1.00 38.50 283 GLN A O 1
ATOM 2274 N N . MET A 1 284 ? 18.932 34.937 52.817 1.00 34.25 284 MET A N 1
ATOM 2275 C CA . MET A 1 284 ? 18.153 33.937 53.568 1.00 34.25 284 MET A CA 1
ATOM 2276 C C . MET A 1 284 ? 16.642 34.044 53.319 1.00 34.25 284 MET A C 1
ATOM 2278 O O . MET A 1 284 ? 15.952 33.025 53.332 1.00 34.25 284 MET A O 1
ATOM 2282 N N . ILE A 1 285 ? 16.123 35.249 53.056 1.00 42.56 285 ILE A N 1
ATOM 2283 C CA . ILE A 1 285 ? 14.714 35.446 52.683 1.00 42.56 285 ILE A CA 1
ATOM 2284 C C . ILE A 1 285 ? 14.457 34.930 51.259 1.00 42.56 285 ILE A C 1
ATOM 2286 O O . ILE A 1 285 ? 13.421 34.316 51.022 1.00 42.56 285 ILE A O 1
ATOM 2290 N N . GLN A 1 286 ? 15.400 35.092 50.324 1.00 43.91 286 GLN A N 1
ATOM 2291 C CA . GLN A 1 286 ? 15.293 34.509 48.978 1.00 43.91 286 GLN A CA 1
ATOM 2292 C C . GLN A 1 286 ? 15.315 32.974 48.994 1.00 43.91 286 GLN A C 1
ATOM 2294 O O . GLN A 1 286 ? 14.479 32.351 48.340 1.00 43.91 286 GLN A O 1
ATOM 2299 N N . ASP A 1 287 ? 16.190 32.360 49.790 1.00 43.12 287 ASP A N 1
ATOM 2300 C CA . ASP A 1 287 ? 16.275 30.899 49.906 1.00 43.12 287 ASP A CA 1
ATOM 2301 C C . ASP A 1 287 ? 15.077 30.286 50.649 1.00 43.12 287 ASP A C 1
ATOM 2303 O O . ASP A 1 287 ? 14.609 29.201 50.287 1.00 43.12 287 ASP A O 1
ATOM 2307 N N . GLY A 1 288 ? 14.557 30.981 51.667 1.00 48.06 288 GLY A N 1
ATOM 2308 C CA . GLY A 1 288 ? 13.320 30.613 52.359 1.00 48.06 288 GLY A CA 1
ATOM 2309 C C . GLY A 1 288 ? 12.087 30.756 51.463 1.00 48.06 288 GLY A C 1
ATOM 2310 O O . GLY A 1 288 ? 11.231 29.870 51.450 1.00 48.06 288 GLY A O 1
ATOM 2311 N N . ASN A 1 289 ? 12.035 31.811 50.643 1.00 46.81 289 ASN A N 1
ATOM 2312 C CA . ASN A 1 289 ? 10.973 32.019 49.659 1.00 46.81 289 ASN A CA 1
ATOM 2313 C C . ASN A 1 289 ? 11.020 30.979 48.539 1.00 46.81 289 ASN A C 1
ATOM 2315 O O . ASN A 1 289 ? 9.969 30.508 48.123 1.00 46.81 289 ASN A O 1
ATOM 2319 N N . MET A 1 290 ? 12.201 30.557 48.083 1.00 47.69 290 MET A N 1
ATOM 2320 C CA . MET A 1 290 ? 12.319 29.510 47.063 1.00 47.69 290 MET A CA 1
ATOM 2321 C C . MET A 1 290 ? 11.838 28.147 47.584 1.00 47.69 290 MET A C 1
ATOM 2323 O O . MET A 1 290 ? 11.172 27.411 46.858 1.00 47.69 290 MET A O 1
ATOM 2327 N N . LEU A 1 291 ? 12.099 27.829 48.859 1.00 49.88 291 LEU A N 1
ATOM 2328 C CA . LEU A 1 291 ? 11.579 26.616 49.496 1.00 49.88 291 LEU A CA 1
ATOM 2329 C C . LEU A 1 291 ? 10.055 26.688 49.697 1.00 49.88 291 LEU A C 1
ATOM 2331 O O . LEU A 1 291 ? 9.360 25.709 49.436 1.00 49.88 291 LEU A O 1
ATOM 2335 N N . MET A 1 292 ? 9.520 27.849 50.093 1.00 49.97 292 MET A N 1
ATOM 2336 C CA . MET A 1 292 ? 8.071 28.072 50.173 1.00 49.97 292 MET A CA 1
ATOM 2337 C C . MET A 1 292 ? 7.395 27.991 48.802 1.00 49.97 292 MET A C 1
ATOM 2339 O O . MET A 1 292 ? 6.323 27.409 48.708 1.00 49.97 292 MET A O 1
ATOM 2343 N N . VAL A 1 293 ? 8.014 28.517 47.741 1.00 54.78 293 VAL A N 1
ATOM 2344 C CA . VAL A 1 293 ? 7.501 28.417 46.365 1.00 54.78 293 VAL A CA 1
ATOM 2345 C C . VAL A 1 293 ? 7.483 26.960 45.907 1.00 54.78 293 VAL A C 1
ATOM 2347 O O . VAL A 1 293 ? 6.481 26.524 45.357 1.00 54.78 293 VAL A O 1
ATOM 2350 N N . LEU A 1 294 ? 8.518 26.171 46.201 1.00 53.31 294 LEU A N 1
ATOM 2351 C CA . LEU A 1 294 ? 8.542 24.740 45.869 1.00 53.31 294 LEU A CA 1
ATOM 2352 C C . LEU A 1 294 ? 7.484 23.931 46.643 1.00 53.31 294 LEU A C 1
ATOM 2354 O O . LEU A 1 294 ? 6.860 23.031 46.078 1.00 53.31 294 LEU A O 1
ATOM 2358 N N . ILE A 1 295 ? 7.229 24.277 47.908 1.00 55.81 295 ILE A N 1
ATOM 2359 C CA . ILE A 1 295 ? 6.179 23.650 48.729 1.00 55.81 295 ILE A CA 1
ATOM 2360 C C . ILE A 1 295 ? 4.777 24.088 48.267 1.00 55.81 295 ILE A C 1
ATOM 2362 O O . ILE A 1 295 ? 3.883 23.252 48.152 1.00 55.81 295 ILE A O 1
ATOM 2366 N N . LEU A 1 296 ? 4.579 25.369 47.941 1.00 51.41 296 LEU A N 1
ATOM 2367 C CA . LEU A 1 296 ? 3.310 25.896 47.424 1.00 51.41 296 LEU A CA 1
ATOM 2368 C C . LEU A 1 296 ? 3.000 25.370 46.019 1.00 51.41 296 LEU A C 1
ATOM 2370 O O . LEU A 1 296 ? 1.852 25.027 45.755 1.00 51.41 296 LEU A O 1
ATOM 2374 N N . MET A 1 297 ? 4.001 25.224 45.146 1.00 52.84 297 MET A N 1
ATOM 2375 C CA . MET A 1 297 ? 3.828 24.596 43.831 1.00 52.84 297 MET A CA 1
ATOM 2376 C C . MET A 1 297 ? 3.509 23.103 43.950 1.00 52.84 297 MET A C 1
ATOM 2378 O O . MET A 1 297 ? 2.668 22.611 43.203 1.00 52.84 297 MET A O 1
ATOM 2382 N N . SER A 1 298 ? 4.091 22.405 44.932 1.00 52.50 298 SER A N 1
ATOM 2383 C CA . SER A 1 298 ? 3.715 21.015 45.236 1.00 52.50 298 SER A CA 1
ATOM 2384 C C . SER A 1 298 ? 2.276 20.908 45.758 1.00 52.50 298 SER A C 1
ATOM 2386 O O . SER A 1 298 ? 1.577 19.959 45.428 1.00 52.50 298 SER A O 1
ATOM 2388 N N . SER A 1 299 ? 1.803 21.894 46.530 1.00 45.97 299 SER A N 1
ATOM 2389 C CA . SER A 1 299 ? 0.439 21.911 47.080 1.00 45.97 299 SER A CA 1
ATOM 2390 C C . SER A 1 299 ? -0.625 22.311 46.042 1.00 45.97 299 SER A C 1
ATOM 2392 O O . SER A 1 299 ? -1.711 21.739 46.028 1.00 45.97 299 SER A O 1
ATOM 2394 N N . MET A 1 300 ? -0.316 23.241 45.127 1.00 45.56 300 MET A N 1
ATOM 2395 C CA . MET A 1 300 ? -1.243 23.668 44.065 1.00 45.56 300 MET A CA 1
ATOM 2396 C C . MET A 1 300 ? -1.485 22.586 43.004 1.00 45.56 300 MET A C 1
ATOM 2398 O O . MET A 1 300 ? -2.590 22.494 42.479 1.00 45.56 300 MET A O 1
ATOM 2402 N N . MET A 1 301 ? -0.498 21.727 42.720 1.00 50.19 301 MET A N 1
ATOM 2403 C CA . MET A 1 301 ? -0.679 20.621 41.767 1.00 50.19 301 MET A CA 1
ATOM 2404 C C . MET A 1 301 ? -1.527 19.460 42.313 1.00 50.19 301 MET A C 1
ATOM 2406 O O . MET A 1 301 ? -2.030 18.663 41.528 1.00 50.19 301 MET A O 1
ATOM 2410 N N . VAL A 1 302 ? -1.734 19.383 43.633 1.00 47.66 302 VAL A N 1
ATOM 2411 C CA . VAL A 1 302 ? -2.608 18.379 44.271 1.00 47.66 302 VAL A CA 1
ATOM 2412 C C . VAL A 1 302 ? -4.081 18.816 44.258 1.00 47.66 302 VAL A C 1
ATOM 2414 O O . VAL A 1 302 ? -4.970 17.980 44.402 1.00 47.66 302 VAL A O 1
ATOM 2417 N N . THR A 1 303 ? -4.368 20.107 44.055 1.00 38.59 303 THR A N 1
ATOM 2418 C CA . THR A 1 303 ? -5.731 20.662 44.152 1.00 38.59 303 THR A CA 1
ATOM 2419 C C . THR A 1 303 ? -6.433 20.942 42.822 1.00 38.59 303 THR A C 1
ATOM 2421 O O . THR A 1 303 ? -7.642 21.162 42.836 1.00 38.59 303 THR A O 1
ATOM 2424 N N . ASP A 1 304 ? -5.750 20.879 41.677 1.00 35.62 304 ASP A N 1
ATOM 2425 C CA . ASP A 1 304 ? -6.395 21.025 40.361 1.00 35.62 304 ASP A CA 1
ATOM 2426 C C . ASP A 1 304 ? -6.962 19.684 39.863 1.00 35.62 304 ASP A C 1
ATOM 2428 O O . ASP A 1 304 ? -6.409 19.036 38.973 1.00 35.62 304 ASP A O 1
ATOM 2432 N N . HIS A 1 305 ? -8.052 19.251 40.509 1.00 39.75 305 HIS A N 1
ATOM 2433 C CA . HIS A 1 305 ? -9.307 18.764 39.906 1.00 39.75 305 HIS A CA 1
ATOM 2434 C C . HIS A 1 305 ? -10.093 17.867 40.879 1.00 39.75 305 HIS A C 1
ATOM 2436 O O . HIS A 1 305 ? -9.874 16.657 40.958 1.00 39.75 305 HIS A O 1
ATOM 2442 N N . ALA A 1 306 ? -11.054 18.491 41.567 1.00 34.09 306 ALA A N 1
ATOM 2443 C CA . ALA A 1 306 ? -12.342 17.888 41.913 1.00 34.09 306 ALA A CA 1
ATOM 2444 C C . ALA A 1 306 ? -13.394 18.351 40.892 1.00 34.09 306 ALA A C 1
ATOM 2446 O O . ALA A 1 306 ? -13.219 19.467 40.344 1.00 34.09 306 ALA A O 1
#

Foldseek 3Di:
DPPLPLLQVLLCVLPVVDPCLVPPPDPVVVVLLDAADDDPVRGDPVSLVVLVVSLVSSCVSVLFQKDQLLCSQQPNSQDDVRRTRNHSLVSLVVCVVVVQKDWLLLFDQQVDDPVVSVVSVVVCVVPVPDDRRDRRTMIGGPVSLVVLLLVVLVVVVVVDPDQKDKDFLVVQCVSGPDPVRSRSSLRVCVVVQQKHWDWADPPDTTTMMIGGSDPDGDDDDDPVSNVNSVVNVVVVVVVVVVVVVVVVVVVVVVLVVVVVVVVVVVVPDDDPDDDDDVVVVVVVVVVVVVVVVSVVVVVVVVPPDD

Organism: Zea mays (NCBI:txid4577)

InterPro domains:
  IPR058720 CHMP7, N-terminal winged helix domain [PF25880] (21-101)

Secondary structure (DSSP, 8-state):
---TTHHHHHHHHHHTTSTTTT-TT-HHHHHHHSPP-S-GGGS-HHHHHHHHHHHHHHHHHHT-SEEEHHIIIIIITPPTTS---TTHHHHHHHHHHHTSEEEGGGSPPTTS-HHHHHHHHHHHHHH-S--PPPTT-EEEEHHHHHHHHHHHHHHHHTT--SSEEEEEHHHHHTTSSSHHHHHHHHHHHHHTTSEEEEE--SSS--EEEEEESSSSPPPPP-HHHHHHHHHHHHHHHHHHHHHHHHHHHHHHHHHHHHHHHHHHHHHSS--------TTHHHHHHHHHHHHHHHHHHHHHHHHS--

pLDDT: mean 76.2, std 17.54, range [33.47, 93.88]

Radius of gyration: 30.18 Å; chains: 1; bounding box: 57×60×92 Å

Sequence (306 aa):
MASGEGWEAAVRAEVGAVAWWDDLDSADLRARFKAFTGQRSDWPQPTVLFWKDLLLRVARRLRVCSAPAHHVTSAWFARPGGLTPLCLPQVLEEMRADGDVLLKSELIDPSSTNLHQLVRRVRLMTISSRKAVWQEDILVFKLLIEERAADIARQLSDSHWTSTCVVTISKFNSFFVDMDDAHIALCFLTQHGKARYLLGRKQDPIEGVKVALTASQVPAVSKLDHDTLHLVWTEEKLQEQLDVLDRRWEIEFQWQQIVRHCLSVKVMTPMTHSKISHEGQSQMIQDGNMLMVLILMSSMMVTDHA